Protein AF-A0A7Y5WXS1-F1 (afdb_monomer)

Mean predicted aligned error: 8.61 Å

Nearest PDB structures (foldseek):
  7koh-assembly1_A  TM=5.145E-01  e=2.124E+00  Escherichia coli O157:H7
  5uyt-assembly1_A  TM=2.020E-01  e=2.010E+00  Flavobacteriaceae bacterium 3519-10

Secondary structure (DSSP, 8-state):
-HHHHHHHHHHHHHHHH-------EEE-TT-EES-EEEESS-EEESSEE-S-EEEESS-EEE-TT-EEEEEEEESS-EEE-TT-EEEEEEEEE-S------HHHHHHHHHHHHHHHHHHHHHHHHHHHHHHHSGGGHHHHHHHHT-HHHHHHHHHHHHHHHHHHHHHHHTSTTHHHHHHHHHHHHHHHHHHHHHHHGGGS-TTHHHHHHHHHHHSHHHHHHHHHHHHHHHHHHHHHHHHHHHHHHHHHSS---

Sequence (253 aa):
MSRRLTIVLVGTAALVLAGPALANVHVPRGTTVNEIRVLGQDVRVDGRARGPVLIVGGNLTVGPTGQASDVTVIGGSIRTAPGGRLGGDVFQFGGEIPDLSGWRLAAAVGGAVIIRALLVWLLVAAARALAAARPLDGLSAAIASGPARALVTGALAALGGVALVALLALTVVGIPVALMLLGLLLVGVVLGLALALPALPHKTGRRTLLLWLAIPAIGDTLLALAAAVGVGGGLRALGTGRRSEARLSLPRI

pLDDT: mean 87.91, std 11.96, range [46.12, 98.38]

Structure (mmCIF, N/CA/C/O backbone):
data_AF-A0A7Y5WXS1-F1
#
_entry.id   AF-A0A7Y5WXS1-F1
#
loop_
_atom_site.group_PDB
_atom_site.id
_atom_site.type_symbol
_atom_site.label_atom_id
_atom_site.label_alt_id
_atom_site.label_comp_id
_atom_site.label_asym_id
_atom_site.label_entity_id
_atom_site.label_seq_id
_atom_site.pdbx_PDB_ins_code
_atom_site.Cartn_x
_atom_site.Cartn_y
_atom_site.Cartn_z
_atom_site.occupancy
_atom_site.B_iso_or_equiv
_atom_site.auth_seq_id
_atom_site.auth_comp_id
_atom_site.auth_asym_id
_atom_site.auth_atom_id
_atom_site.pdbx_PDB_model_num
ATOM 1 N N . MET A 1 1 ? 23.653 20.618 5.983 1.00 53.12 1 MET A N 1
ATOM 2 C CA . MET A 1 1 ? 22.619 19.641 5.553 1.00 53.12 1 MET A CA 1
ATOM 3 C C . MET A 1 1 ? 21.967 18.876 6.721 1.00 53.12 1 MET A C 1
ATOM 5 O O . MET A 1 1 ? 21.009 18.153 6.475 1.00 53.12 1 MET A O 1
ATOM 9 N N . SER A 1 2 ? 22.409 19.081 7.972 1.00 66.00 2 SER A N 1
ATOM 10 C CA . SER A 1 2 ? 21.959 18.355 9.173 1.00 66.00 2 SER A CA 1
ATOM 11 C C . SER A 1 2 ? 20.585 18.788 9.705 1.00 66.00 2 SER A C 1
ATOM 13 O O . SER A 1 2 ? 19.722 17.940 9.882 1.00 66.00 2 SER A O 1
ATOM 15 N N . ARG A 1 3 ? 20.317 20.095 9.853 1.00 58.03 3 ARG A N 1
ATOM 16 C CA . ARG A 1 3 ? 19.108 20.603 10.545 1.00 58.03 3 ARG A CA 1
ATOM 17 C C . ARG A 1 3 ? 17.763 20.088 10.017 1.00 58.03 3 ARG A C 1
ATOM 19 O O . ARG A 1 3 ? 16.880 19.790 10.807 1.00 58.03 3 ARG A O 1
ATOM 26 N N . ARG A 1 4 ? 17.581 19.967 8.697 1.00 50.34 4 ARG A N 1
ATOM 27 C CA . ARG A 1 4 ? 16.293 19.518 8.126 1.00 50.34 4 ARG A CA 1
ATOM 28 C C . ARG A 1 4 ? 16.076 18.009 8.251 1.00 50.34 4 ARG A C 1
ATOM 30 O O . ARG A 1 4 ? 14.935 17.579 8.336 1.00 50.34 4 ARG A O 1
ATOM 37 N N . LEU A 1 5 ? 17.157 17.226 8.284 1.00 57.91 5 LEU A N 1
ATOM 38 C CA . LEU A 1 5 ? 17.072 15.787 8.530 1.00 57.91 5 LEU A CA 1
ATOM 39 C C . LEU A 1 5 ? 16.753 15.531 10.004 1.00 57.91 5 LEU A C 1
ATOM 41 O O . LEU A 1 5 ? 15.911 14.696 10.294 1.00 57.91 5 LEU A O 1
ATOM 45 N N . THR A 1 6 ? 17.310 16.343 10.908 1.00 66.75 6 THR A N 1
ATOM 46 C CA . THR A 1 6 ? 16.922 16.354 12.321 1.00 66.75 6 THR A CA 1
ATOM 47 C C . THR A 1 6 ? 15.444 16.701 12.496 1.00 66.75 6 THR A C 1
ATOM 49 O O . THR A 1 6 ? 14.776 16.016 13.245 1.00 66.75 6 THR A O 1
ATOM 52 N N . ILE A 1 7 ? 14.893 17.682 11.769 1.00 66.50 7 ILE A N 1
ATOM 53 C CA . ILE A 1 7 ? 13.464 18.046 11.887 1.00 66.50 7 ILE A CA 1
ATOM 54 C C . ILE A 1 7 ? 12.537 16.925 11.406 1.00 66.50 7 ILE A C 1
ATOM 56 O O . ILE A 1 7 ? 11.544 16.652 12.066 1.00 66.50 7 ILE A O 1
ATOM 60 N N . VAL A 1 8 ? 12.852 16.253 10.292 1.00 65.50 8 VAL A N 1
ATOM 61 C CA . VAL A 1 8 ? 12.038 15.114 9.828 1.00 65.50 8 VAL A CA 1
ATOM 62 C C . VAL A 1 8 ? 12.148 13.955 10.812 1.00 65.50 8 VAL A C 1
ATOM 64 O O . VAL A 1 8 ? 11.134 13.405 11.203 1.00 65.50 8 VAL A O 1
ATOM 67 N N . LEU A 1 9 ? 13.354 13.630 11.276 1.00 65.75 9 LEU A N 1
ATOM 68 C CA . LEU A 1 9 ? 13.576 12.516 12.198 1.00 65.75 9 LEU A CA 1
ATOM 69 C C . LEU A 1 9 ? 12.958 12.787 13.580 1.00 65.75 9 LEU A C 1
ATOM 71 O O . LEU A 1 9 ? 12.365 11.888 14.162 1.00 65.75 9 LEU A O 1
ATOM 75 N N . VAL A 1 10 ? 13.005 14.035 14.057 1.00 66.25 10 VAL A N 1
ATOM 76 C CA . VAL A 1 10 ? 12.325 14.496 15.278 1.00 66.25 10 VAL A CA 1
ATOM 77 C C . VAL A 1 10 ? 10.812 14.554 15.082 1.00 66.25 10 VAL A C 1
ATOM 79 O O . VAL A 1 10 ? 10.092 14.199 16.000 1.00 66.25 10 VAL A O 1
ATOM 82 N N . GLY A 1 11 ? 10.310 14.935 13.905 1.00 62.22 11 GLY A N 1
ATOM 83 C CA . GLY A 1 11 ? 8.877 14.927 13.597 1.00 62.22 11 GLY A CA 1
ATOM 84 C C . GLY A 1 11 ? 8.301 13.512 13.553 1.00 62.22 11 GLY A C 1
ATOM 85 O O . GLY A 1 11 ? 7.267 13.250 14.161 1.00 62.22 11 GLY A O 1
ATOM 86 N N . THR A 1 12 ? 9.004 12.574 12.911 1.00 57.84 12 THR A N 1
ATOM 87 C CA . THR A 1 12 ? 8.624 11.156 12.897 1.00 57.84 12 THR A CA 1
ATOM 88 C C . THR A 1 12 ? 8.765 10.538 14.287 1.00 57.84 12 THR A C 1
ATOM 90 O O . THR A 1 12 ? 7.876 9.811 14.714 1.00 57.84 12 THR A O 1
ATOM 93 N N . ALA A 1 13 ? 9.826 10.866 15.034 1.00 56.69 13 ALA A N 1
ATOM 94 C CA . ALA A 1 13 ? 9.986 10.419 16.416 1.00 56.69 13 ALA A CA 1
ATOM 95 C C . ALA A 1 13 ? 8.908 11.005 17.340 1.00 56.69 13 ALA A C 1
ATOM 97 O O . ALA A 1 13 ? 8.391 10.283 18.175 1.00 56.69 13 ALA A O 1
ATOM 98 N N . ALA A 1 14 ? 8.5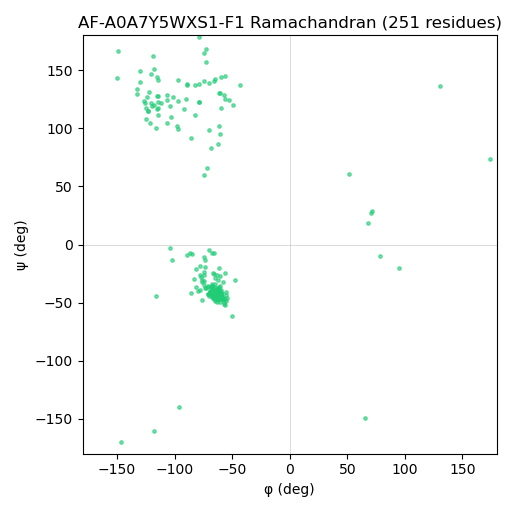13 12.268 17.171 1.00 52.75 14 ALA A N 1
ATOM 99 C CA . ALA A 1 14 ? 7.453 12.899 17.956 1.00 52.75 14 ALA A CA 1
ATOM 100 C C . ALA A 1 14 ? 6.076 12.283 17.668 1.00 52.75 14 ALA A C 1
ATOM 102 O O . ALA A 1 14 ? 5.292 12.111 18.595 1.00 52.75 14 ALA A O 1
ATOM 103 N N . LEU A 1 15 ? 5.801 11.883 16.420 1.00 52.38 15 LEU A N 1
ATOM 104 C CA . LEU A 1 15 ? 4.594 11.117 16.087 1.00 52.38 15 LEU A CA 1
ATOM 105 C C . LEU A 1 15 ? 4.608 9.703 16.685 1.00 52.38 15 LEU A C 1
ATOM 107 O O . LEU A 1 15 ? 3.558 9.193 17.054 1.00 52.38 15 LEU A O 1
ATOM 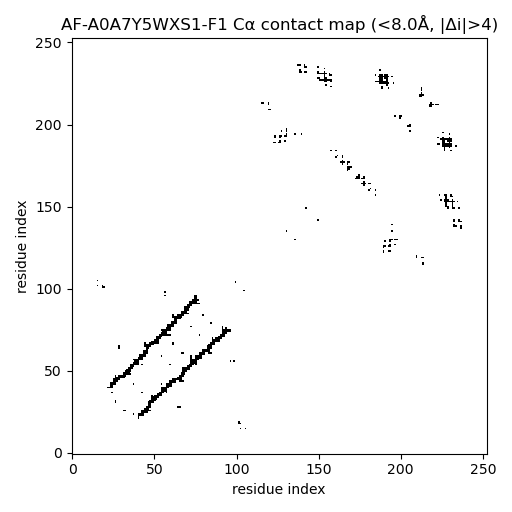111 N N . VAL A 1 16 ? 5.783 9.079 16.789 1.00 51.28 16 VAL A N 1
ATOM 112 C CA . VAL A 1 16 ? 5.956 7.758 17.419 1.00 51.28 16 VAL A CA 1
ATOM 113 C C . VAL A 1 16 ? 5.911 7.850 18.952 1.00 51.28 16 VAL A C 1
ATOM 115 O O . VAL A 1 16 ? 5.463 6.917 19.607 1.00 51.28 16 VAL A O 1
ATOM 118 N N . LEU A 1 17 ? 6.342 8.975 19.531 1.00 47.94 17 LEU A N 1
ATOM 119 C CA . LEU A 1 17 ? 6.397 9.221 20.977 1.00 47.94 17 LEU A CA 1
ATOM 120 C C . LEU A 1 17 ? 5.115 9.836 21.553 1.00 47.94 17 LEU A C 1
ATOM 122 O O . LEU A 1 17 ? 4.990 9.912 22.776 1.00 47.94 17 LEU A O 1
ATOM 126 N N . ALA A 1 18 ? 4.165 10.265 20.717 1.00 48.81 18 ALA A N 1
ATOM 127 C CA . ALA A 1 18 ? 2.826 10.634 21.160 1.00 48.81 18 ALA A CA 1
ATOM 128 C C . ALA A 1 18 ? 2.098 9.364 21.629 1.00 48.81 18 ALA A C 1
ATOM 130 O O . ALA A 1 18 ? 1.389 8.708 20.868 1.00 48.81 18 ALA A O 1
ATOM 131 N N . GLY A 1 19 ? 2.348 8.974 22.881 1.00 48.94 19 GLY A N 1
ATOM 132 C CA . GLY A 1 19 ? 1.712 7.818 23.497 1.00 48.94 19 GLY A CA 1
ATOM 133 C C . GLY A 1 19 ? 0.188 7.950 23.440 1.00 48.94 19 GLY A C 1
ATOM 134 O O . GLY A 1 19 ? -0.327 9.069 23.542 1.00 48.94 19 GLY A O 1
ATOM 135 N N . PRO A 1 20 ? -0.551 6.838 23.275 1.00 50.62 20 PRO A N 1
ATOM 136 C CA . PRO A 1 20 ? -1.998 6.883 23.383 1.00 50.62 20 PRO A CA 1
ATOM 137 C C . PRO A 1 20 ? -2.338 7.464 24.754 1.00 50.62 20 PRO A C 1
ATOM 139 O O . PRO A 1 20 ? -1.844 6.988 25.778 1.00 50.62 20 PRO A O 1
ATOM 142 N N . ALA A 1 21 ? -3.143 8.524 24.775 1.00 46.12 21 ALA A N 1
ATOM 143 C CA . ALA A 1 21 ? -3.730 8.996 26.013 1.00 46.12 21 ALA A CA 1
ATOM 144 C C . ALA A 1 21 ? -4.597 7.851 26.553 1.00 46.12 21 ALA A C 1
ATOM 146 O O . ALA A 1 21 ? -5.674 7.585 26.024 1.00 46.12 21 ALA A O 1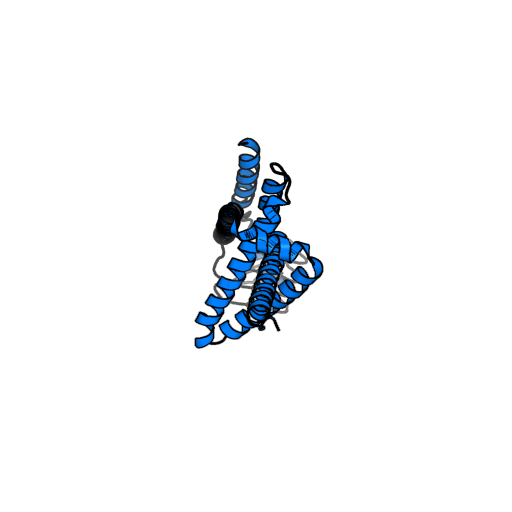
ATOM 147 N N . LEU A 1 22 ? -4.080 7.137 27.557 1.00 58.22 22 LEU A N 1
ATOM 148 C CA . LEU A 1 22 ? -4.764 6.065 28.280 1.00 58.22 22 LEU A CA 1
ATOM 149 C C . LEU A 1 22 ? -5.842 6.685 29.176 1.00 58.22 22 LEU A C 1
ATOM 151 O O . LEU A 1 22 ? -5.724 6.720 30.400 1.00 58.22 22 LEU A O 1
ATOM 155 N N . ALA A 1 23 ? -6.854 7.278 28.559 1.00 65.38 23 ALA A N 1
ATOM 156 C CA . ALA A 1 23 ? -8.012 7.791 29.256 1.00 65.38 23 ALA A CA 1
ATOM 157 C C . ALA A 1 23 ? -9.112 6.734 29.164 1.00 65.38 23 ALA A C 1
ATOM 159 O O . ALA A 1 23 ? -9.816 6.634 28.159 1.00 65.38 23 ALA A O 1
ATOM 160 N N . ASN A 1 24 ? -9.267 5.960 30.238 1.00 83.81 24 ASN A N 1
ATOM 161 C CA . ASN A 1 24 ? -10.441 5.113 30.406 1.00 83.81 24 ASN A CA 1
ATOM 162 C C . ASN A 1 24 ? -11.691 5.991 30.344 1.00 83.81 24 ASN A C 1
ATOM 164 O O . ASN A 1 24 ? -11.797 6.999 31.051 1.00 83.81 24 ASN A O 1
ATOM 168 N N . VAL A 1 25 ? -12.646 5.611 29.501 1.00 92.38 25 VAL A N 1
ATOM 169 C CA . VAL A 1 25 ? -13.879 6.379 29.341 1.00 92.38 25 VAL A CA 1
ATOM 170 C C . VAL A 1 25 ? -14.823 5.979 30.458 1.00 92.38 25 VAL A C 1
ATOM 172 O O . VAL A 1 25 ? -15.323 4.855 30.504 1.00 92.38 25 VAL A O 1
ATOM 175 N N . HIS A 1 26 ? -15.071 6.904 31.378 1.00 97.00 26 HIS A N 1
ATOM 176 C CA . HIS A 1 26 ? -15.982 6.685 32.488 1.00 97.00 26 HIS A CA 1
ATOM 177 C C . HIS A 1 26 ? -17.234 7.549 32.339 1.00 97.00 26 HIS A C 1
ATOM 179 O O . HIS A 1 26 ? -17.143 8.773 32.289 1.00 97.00 26 HIS A O 1
ATOM 185 N N . VAL A 1 27 ? -18.406 6.913 32.296 1.00 97.00 27 VAL A N 1
ATOM 186 C CA . VAL A 1 27 ? -19.703 7.595 32.387 1.00 97.00 27 VAL A CA 1
ATOM 187 C C . VAL A 1 27 ? -20.178 7.492 33.837 1.00 97.00 27 VAL A C 1
ATOM 189 O O . VAL A 1 27 ? -20.639 6.414 34.234 1.00 97.00 27 VAL A O 1
ATOM 192 N N . PRO A 1 28 ? -20.052 8.560 34.643 1.00 97.56 28 PRO A N 1
ATOM 193 C CA . PRO A 1 28 ? -20.360 8.503 36.063 1.00 97.56 28 PRO A CA 1
ATOM 194 C C . PRO A 1 28 ? -21.869 8.435 36.323 1.00 97.56 28 PRO A C 1
ATOM 196 O O . PRO A 1 28 ? -22.708 8.640 35.440 1.00 97.56 28 PRO A O 1
ATOM 199 N N . ARG A 1 29 ? -22.224 8.132 37.574 1.00 97.69 29 ARG A N 1
ATOM 200 C CA . ARG A 1 29 ? -23.621 8.071 38.025 1.00 97.69 29 ARG A CA 1
ATOM 201 C C . ARG A 1 29 ? -24.320 9.414 37.833 1.00 97.69 29 ARG A C 1
ATOM 203 O O . ARG A 1 29 ? -23.723 10.465 38.029 1.00 97.69 29 ARG A O 1
ATOM 210 N N . GLY A 1 30 ? -25.602 9.370 37.476 1.00 97.19 30 GLY A N 1
ATOM 211 C CA . GLY A 1 30 ? -26.404 10.570 37.215 1.00 97.19 30 GLY A CA 1
ATOM 212 C C . GLY A 1 30 ? -26.151 11.213 35.847 1.00 97.19 30 GLY A C 1
ATOM 213 O O . GLY A 1 30 ? -26.937 12.056 35.423 1.00 97.19 30 GLY A O 1
ATOM 214 N N . THR A 1 31 ? -25.119 10.788 35.113 1.00 98.06 31 THR A N 1
ATOM 215 C CA . THR A 1 31 ? -24.851 11.270 33.755 1.00 98.06 31 THR A CA 1
ATOM 216 C C . THR A 1 31 ? -25.581 10.419 32.725 1.00 98.06 31 THR A C 1
ATOM 218 O O . THR A 1 31 ? -25.611 9.191 32.813 1.00 98.06 31 THR A O 1
ATOM 221 N N . THR A 1 32 ? -26.166 11.084 31.729 1.00 98.00 32 THR A N 1
ATOM 222 C CA . THR A 1 32 ? -26.738 10.434 30.549 1.00 98.00 32 THR A CA 1
ATOM 223 C C . THR A 1 32 ? -25.946 10.845 29.315 1.00 98.00 32 THR A C 1
ATOM 225 O O . THR A 1 32 ? -25.776 12.035 29.070 1.00 98.00 32 THR A O 1
ATOM 228 N N . VAL A 1 33 ? -25.486 9.867 28.541 1.00 97.81 33 VAL A N 1
ATOM 229 C CA . VAL A 1 33 ? -24.832 10.064 27.244 1.00 97.81 33 VAL A CA 1
ATOM 230 C C . VAL A 1 33 ? -25.693 9.459 26.141 1.00 97.81 33 VAL A C 1
ATOM 232 O O . VAL A 1 33 ? -26.362 8.442 26.342 1.00 97.81 33 VAL A O 1
ATOM 235 N N . ASN A 1 34 ? -25.710 10.102 24.977 1.00 97.62 34 ASN A N 1
ATOM 236 C CA . ASN A 1 34 ? -26.507 9.624 23.848 1.00 97.62 34 ASN A CA 1
ATOM 237 C C . ASN A 1 34 ? -25.799 8.508 23.088 1.00 97.62 34 ASN A C 1
ATOM 239 O O . ASN A 1 34 ? -26.451 7.576 22.651 1.00 97.62 34 ASN A O 1
ATOM 243 N N . GLU A 1 35 ? -24.483 8.579 22.951 1.00 97.12 35 GLU A N 1
ATOM 244 C CA . GLU A 1 35 ? -23.712 7.637 22.153 1.00 97.12 35 GLU A CA 1
ATOM 245 C C . GLU A 1 35 ? -22.314 7.507 22.752 1.00 97.12 35 GLU A C 1
ATOM 247 O O . GLU A 1 35 ? -21.753 8.485 23.255 1.00 97.12 35 GLU A O 1
ATOM 252 N N . ILE A 1 36 ? -21.761 6.296 22.713 1.00 97.06 36 ILE A N 1
ATOM 253 C CA . ILE A 1 36 ? -20.394 6.017 23.148 1.00 97.06 36 ILE A CA 1
ATOM 254 C C . ILE A 1 36 ? -19.674 5.336 21.990 1.00 97.06 36 ILE A C 1
ATOM 256 O O . ILE A 1 36 ? -20.045 4.239 21.585 1.00 97.06 36 ILE A O 1
ATOM 260 N N . ARG A 1 37 ? -18.619 5.971 21.474 1.00 96.25 37 ARG A N 1
ATOM 261 C CA . ARG A 1 37 ? -17.703 5.368 20.498 1.00 96.25 37 ARG A CA 1
ATOM 262 C C . ARG A 1 37 ? -16.293 5.427 21.046 1.00 96.25 37 ARG A C 1
ATOM 264 O O . ARG A 1 37 ? -15.761 6.516 21.245 1.00 96.25 37 ARG A O 1
ATOM 271 N N . VAL A 1 38 ? -15.707 4.265 21.305 1.00 92.50 38 VAL A N 1
ATOM 272 C CA . VAL A 1 38 ? -14.390 4.158 21.935 1.00 92.50 38 VAL A CA 1
ATOM 273 C C . VAL A 1 38 ? -13.524 3.166 21.171 1.00 92.50 38 VAL A C 1
ATOM 275 O O . VAL A 1 38 ? -13.964 2.073 20.818 1.00 92.50 38 VAL A O 1
ATOM 278 N N . LEU A 1 39 ? -12.279 3.566 20.909 1.00 89.31 39 LEU A N 1
ATOM 279 C CA . LEU A 1 39 ? -11.289 2.768 20.196 1.00 89.31 39 LEU A CA 1
ATOM 280 C C . LEU A 1 39 ? -10.084 2.519 21.112 1.00 89.31 39 LEU A C 1
ATOM 282 O O . LEU A 1 39 ? -9.433 3.466 21.548 1.00 89.31 39 LEU A O 1
ATOM 286 N N . GLY A 1 40 ? -9.799 1.252 21.398 1.00 85.50 40 GLY A N 1
ATOM 287 C CA . GLY A 1 40 ? -8.627 0.792 22.141 1.00 85.50 40 GLY A CA 1
ATOM 288 C C . GLY A 1 40 ? -8.604 1.169 23.622 1.00 85.50 40 GLY A C 1
ATOM 289 O O . GLY A 1 40 ? -7.522 1.203 24.198 1.00 85.50 40 GLY A O 1
ATOM 290 N N . GLN A 1 41 ? -9.742 1.531 24.223 1.00 88.88 41 GLN A N 1
ATOM 291 C CA . GLN A 1 41 ? -9.834 1.892 25.643 1.00 88.88 41 GLN A CA 1
ATOM 292 C C . GLN A 1 41 ? -10.969 1.135 26.322 1.00 88.88 41 GLN A C 1
ATOM 294 O O . GLN A 1 41 ? -12.002 0.851 25.708 1.00 88.88 41 GLN A O 1
ATOM 299 N N . ASP A 1 42 ? -10.789 0.869 27.613 1.00 92.50 42 ASP A N 1
ATOM 300 C CA . ASP A 1 42 ? -11.840 0.313 28.447 1.00 92.50 42 ASP A CA 1
ATOM 301 C C . ASP A 1 42 ? -12.882 1.390 28.774 1.00 92.50 42 ASP A C 1
ATOM 303 O O . ASP A 1 42 ? -12.575 2.560 29.033 1.00 92.50 42 ASP A O 1
ATOM 307 N N . VAL A 1 43 ? -14.144 0.975 28.773 1.00 96.19 43 VAL A N 1
ATOM 308 C CA . VAL A 1 43 ? -15.290 1.828 29.062 1.00 96.19 43 VAL A CA 1
ATOM 309 C C . VAL A 1 43 ? -15.966 1.341 30.327 1.00 96.19 43 VAL A C 1
ATOM 311 O O . VAL A 1 43 ? -16.358 0.180 30.431 1.00 96.19 43 VAL A O 1
ATOM 314 N N . ARG A 1 44 ? -16.174 2.247 31.283 1.00 97.62 44 ARG A N 1
ATOM 315 C CA . ARG A 1 44 ? -16.962 1.982 32.484 1.00 97.62 44 ARG A CA 1
ATOM 316 C C . ARG A 1 44 ? -18.215 2.848 32.516 1.00 97.62 44 ARG A C 1
ATOM 318 O O . ARG A 1 44 ? -18.117 4.065 32.664 1.00 97.62 44 ARG A O 1
ATOM 325 N N . VAL A 1 45 ? -19.387 2.221 32.468 1.00 98.06 45 VAL A N 1
ATOM 326 C CA . VAL A 1 45 ? -20.687 2.905 32.500 1.00 98.06 45 VAL A CA 1
ATOM 327 C C . VAL A 1 45 ? -21.352 2.693 33.858 1.00 98.06 45 VAL A C 1
ATOM 329 O O . VAL A 1 45 ? -21.888 1.624 34.125 1.00 98.06 45 VAL A O 1
ATOM 332 N N . ASP A 1 46 ? -21.338 3.713 34.716 1.00 98.38 46 ASP A N 1
ATOM 333 C CA . ASP A 1 46 ? -22.120 3.765 35.962 1.00 98.38 46 ASP A CA 1
ATOM 334 C C . ASP A 1 46 ? -23.382 4.657 35.824 1.00 98.38 46 ASP A C 1
ATOM 336 O O . ASP A 1 46 ? -24.270 4.602 36.678 1.00 98.38 46 ASP A O 1
ATOM 340 N N . GLY A 1 47 ? -23.471 5.467 34.759 1.00 97.88 47 GLY A N 1
ATOM 341 C CA . GLY A 1 47 ? -24.630 6.289 34.373 1.00 97.88 47 GLY A CA 1
ATOM 342 C C . GLY A 1 47 ? -25.547 5.634 33.328 1.00 97.88 47 GLY A C 1
ATOM 343 O O . GLY A 1 47 ? -25.818 4.439 33.389 1.00 97.88 47 GLY A O 1
ATOM 344 N N . ARG A 1 48 ? -26.051 6.404 32.355 1.00 98.25 48 ARG A N 1
ATOM 345 C CA . ARG A 1 48 ? -26.988 5.915 31.324 1.00 98.25 48 ARG A CA 1
ATOM 346 C C . ARG A 1 48 ? -26.487 6.216 29.906 1.00 98.25 48 ARG A C 1
ATOM 348 O O . ARG A 1 48 ? -26.315 7.379 29.568 1.00 98.25 48 ARG A O 1
ATOM 355 N N . ALA A 1 49 ? -26.313 5.203 29.064 1.00 97.81 49 ALA A N 1
ATOM 356 C CA . ALA A 1 49 ? -26.077 5.340 27.627 1.00 97.81 49 ALA A CA 1
ATOM 357 C C . ALA A 1 49 ? -27.372 5.005 26.869 1.00 97.81 49 ALA A C 1
ATOM 359 O O . ALA A 1 49 ? -27.848 3.868 26.917 1.00 97.81 49 ALA A O 1
ATOM 360 N N . ARG A 1 50 ? -27.999 6.024 26.267 1.00 97.19 50 ARG A N 1
ATOM 361 C CA . ARG A 1 50 ? -29.331 5.902 25.641 1.00 97.19 50 ARG A CA 1
ATOM 362 C C . ARG A 1 50 ? -29.305 5.348 24.221 1.00 97.19 50 ARG A C 1
ATOM 364 O O . ARG A 1 50 ? -30.295 4.754 23.822 1.00 97.19 50 ARG A O 1
ATOM 371 N N . GLY A 1 51 ? -28.235 5.587 23.480 1.00 96.38 51 GLY A N 1
ATOM 372 C CA . GLY A 1 51 ? -28.042 5.089 22.124 1.00 96.38 51 GLY A CA 1
ATOM 373 C C . GLY A 1 51 ? -26.828 4.166 22.040 1.00 96.38 51 GLY A C 1
ATOM 374 O O . GLY A 1 51 ? -26.385 3.660 23.076 1.00 96.38 51 GLY A O 1
ATOM 375 N N . PRO A 1 52 ? -26.288 3.958 20.828 1.00 97.62 52 PRO A N 1
ATOM 376 C CA . PRO A 1 52 ? -25.361 2.872 20.562 1.00 97.62 52 PRO A CA 1
ATOM 377 C C . PRO A 1 52 ? -24.039 3.031 21.312 1.00 97.62 52 PRO A C 1
ATOM 379 O O . PRO A 1 52 ? -23.475 4.127 21.430 1.00 97.62 52 PRO A O 1
ATOM 382 N N . VAL A 1 53 ? -23.534 1.900 21.799 1.00 97.81 53 VAL A N 1
ATOM 383 C CA . VAL A 1 53 ? -22.242 1.796 22.480 1.00 97.81 53 VAL A CA 1
ATOM 384 C C . VAL A 1 53 ? -21.331 0.913 21.641 1.00 97.81 53 VAL A C 1
ATOM 386 O O . VAL A 1 53 ? -21.434 -0.309 21.686 1.00 97.81 53 VAL A O 1
ATOM 389 N N . LEU A 1 54 ? -20.431 1.529 20.877 1.00 97.00 54 LEU A N 1
ATOM 390 C CA . LEU A 1 54 ? -19.439 0.838 20.057 1.00 97.00 54 LEU A CA 1
ATOM 391 C C . LEU A 1 54 ? -18.061 0.912 20.714 1.00 97.00 54 LEU A C 1
ATOM 393 O O . LEU A 1 54 ? -17.497 1.997 20.881 1.00 97.00 54 LEU A O 1
ATOM 397 N N . ILE A 1 55 ? -17.503 -0.250 21.041 1.00 94.75 55 ILE A N 1
ATOM 398 C CA . ILE A 1 55 ? -16.178 -0.385 21.648 1.00 94.75 55 ILE A CA 1
ATOM 399 C C . ILE A 1 55 ? -15.360 -1.349 20.800 1.00 94.75 55 ILE A C 1
ATOM 401 O O . ILE A 1 55 ? -15.761 -2.488 20.578 1.00 94.75 55 ILE A O 1
ATOM 405 N N . VAL A 1 56 ? -14.202 -0.903 20.324 1.00 91.88 56 VAL A N 1
ATOM 406 C CA . VAL A 1 56 ? -13.300 -1.727 19.508 1.00 91.88 56 VAL A CA 1
ATOM 407 C C . VAL A 1 56 ? -11.957 -1.830 20.213 1.00 91.88 56 VAL A C 1
ATOM 409 O O . VAL A 1 56 ? -11.332 -0.806 20.459 1.00 91.88 56 VAL A O 1
ATOM 412 N N . GLY A 1 57 ? -11.504 -3.042 20.529 1.00 88.19 57 GLY A N 1
ATOM 413 C CA . GLY A 1 57 ? -10.225 -3.303 21.196 1.00 88.19 57 GLY A CA 1
ATOM 414 C C . GLY A 1 57 ? -10.181 -2.878 22.667 1.00 88.19 57 GLY A C 1
ATOM 415 O O . GLY A 1 57 ? -9.115 -2.532 23.161 1.00 88.19 57 GLY A O 1
ATOM 416 N N . GLY A 1 58 ? -11.327 -2.844 23.352 1.00 90.00 58 GLY A N 1
ATOM 417 C CA . GLY A 1 58 ? -11.435 -2.488 24.768 1.00 90.00 58 GLY A CA 1
ATOM 418 C C . GLY A 1 58 ? -12.588 -3.219 25.451 1.00 90.00 58 GLY A C 1
ATOM 419 O O . GLY A 1 58 ? -13.440 -3.816 24.791 1.00 90.00 58 GLY A O 1
ATOM 420 N N . ASN A 1 59 ? -12.617 -3.195 26.778 1.00 93.75 59 ASN A N 1
ATOM 421 C CA . ASN A 1 59 ? -13.628 -3.874 27.581 1.00 93.75 59 ASN A CA 1
ATOM 422 C C . ASN A 1 59 ? -14.748 -2.919 27.994 1.00 93.75 59 ASN A C 1
ATOM 424 O O . ASN A 1 59 ? -14.500 -1.780 28.382 1.00 93.75 59 ASN A O 1
ATOM 428 N N . LEU A 1 60 ? -15.987 -3.406 27.995 1.00 96.69 60 LEU A N 1
ATOM 429 C CA . LEU A 1 60 ? -17.118 -2.704 28.591 1.00 96.69 60 LEU A CA 1
ATOM 430 C C . LEU A 1 60 ? -17.365 -3.230 30.001 1.00 96.69 60 LEU A C 1
ATOM 432 O O . LEU A 1 60 ? -17.637 -4.412 30.180 1.00 96.69 60 LEU A O 1
ATOM 436 N N . THR A 1 61 ? -17.358 -2.348 30.995 1.00 97.94 61 THR A N 1
ATOM 437 C CA . THR A 1 61 ? -17.841 -2.643 32.346 1.00 97.94 61 THR A CA 1
ATOM 438 C C . THR A 1 61 ? -19.074 -1.802 32.659 1.00 97.94 61 THR A C 1
ATOM 440 O O . THR A 1 61 ? -18.975 -0.589 32.837 1.00 97.94 61 THR A O 1
ATOM 443 N N . VAL A 1 62 ? -20.241 -2.430 32.775 1.00 98.19 62 VAL A N 1
ATOM 444 C CA . VAL A 1 62 ? -21.468 -1.767 33.238 1.00 98.19 62 VAL A CA 1
ATOM 445 C C . VAL A 1 62 ? -21.571 -1.934 34.749 1.00 98.19 62 VAL A C 1
ATOM 447 O O . VAL A 1 62 ? -21.631 -3.050 35.262 1.00 98.19 62 VAL A O 1
ATOM 450 N N . GLY A 1 63 ? -21.533 -0.825 35.481 1.00 98.06 63 GLY A N 1
ATOM 451 C CA . GLY A 1 63 ? -21.601 -0.822 36.938 1.00 98.06 63 GLY A CA 1
ATOM 452 C C . GLY A 1 63 ? -23.021 -1.003 37.494 1.00 98.06 63 GLY A C 1
ATOM 453 O O . GLY A 1 63 ? -23.978 -1.082 36.726 1.00 98.06 63 GLY A O 1
ATOM 454 N N . PRO A 1 64 ? -23.194 -1.043 38.830 1.00 98.00 64 PRO A N 1
ATOM 455 C CA . PRO A 1 64 ? -24.462 -1.421 39.473 1.00 98.00 64 PRO A CA 1
ATOM 456 C C . PRO A 1 64 ? -25.668 -0.530 39.149 1.00 98.00 64 PRO A C 1
ATOM 458 O O . PRO A 1 64 ? -26.808 -0.969 39.219 1.00 98.00 64 PRO A O 1
ATOM 461 N N . THR A 1 65 ? -25.424 0.739 38.822 1.00 97.81 65 THR A N 1
ATOM 462 C CA . THR A 1 65 ? -26.448 1.715 38.408 1.00 97.81 65 THR A CA 1
ATOM 463 C C . THR A 1 65 ? -26.428 1.977 36.903 1.00 97.81 65 THR A C 1
ATOM 465 O O . THR A 1 65 ? -27.251 2.742 36.399 1.00 97.81 65 THR A O 1
ATOM 468 N N . GLY A 1 66 ? -25.473 1.361 36.203 1.00 98.06 66 GLY A N 1
ATOM 469 C CA . GLY A 1 66 ? -25.194 1.569 34.797 1.00 98.06 66 GLY A CA 1
ATOM 470 C C . GLY A 1 66 ? -26.287 0.995 33.909 1.00 98.06 66 GLY A C 1
ATOM 471 O O . GLY A 1 66 ? -26.777 -0.109 34.152 1.00 98.06 66 GLY A O 1
ATOM 472 N N . GLN A 1 67 ? -26.653 1.722 32.858 1.00 98.31 67 GLN A N 1
ATOM 473 C CA . GLN A 1 67 ? -27.497 1.187 31.793 1.00 98.31 67 GLN A CA 1
ATOM 474 C C . GLN A 1 67 ? -26.895 1.532 30.437 1.00 98.31 67 GLN A C 1
ATOM 476 O O . GLN A 1 67 ? -26.594 2.699 30.196 1.00 98.31 67 GLN A O 1
ATOM 481 N N . ALA A 1 68 ? -26.736 0.544 29.562 1.00 98.19 68 ALA A N 1
ATOM 482 C CA . ALA A 1 68 ? -26.264 0.738 28.194 1.00 98.19 68 ALA A CA 1
ATOM 483 C C . ALA A 1 68 ? -27.196 0.033 27.210 1.00 98.19 68 ALA A C 1
ATOM 485 O O . ALA A 1 68 ? -27.670 -1.059 27.512 1.00 98.19 68 ALA A O 1
ATOM 486 N N . SER A 1 69 ? -27.471 0.667 26.070 1.00 97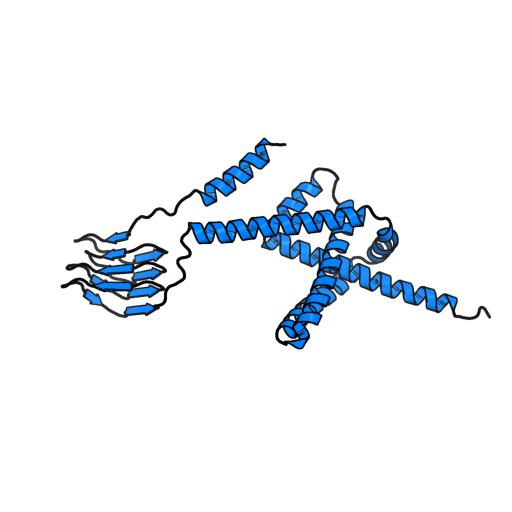.75 69 SER A N 1
ATOM 487 C CA . SER A 1 69 ? -28.338 0.113 25.023 1.00 97.75 69 SER A CA 1
ATOM 488 C C . SER A 1 69 ? -27.552 -0.076 23.726 1.00 97.75 69 SER A C 1
ATOM 490 O O . SER A 1 69 ? -26.593 0.661 23.504 1.00 97.75 69 SER A O 1
ATOM 492 N N . ASP A 1 70 ? -27.939 -1.050 22.902 1.00 98.00 70 ASP A N 1
ATOM 493 C CA . ASP A 1 70 ? -27.372 -1.291 21.565 1.00 98.00 70 ASP A CA 1
ATOM 494 C C . ASP A 1 70 ? -25.834 -1.380 21.588 1.00 98.00 70 ASP A C 1
ATOM 496 O O . ASP A 1 70 ? -25.097 -0.560 21.028 1.00 98.00 70 ASP A O 1
ATOM 500 N N . VAL A 1 71 ? -25.340 -2.365 22.338 1.00 97.94 71 VAL A N 1
ATOM 501 C CA . VAL A 1 71 ? -23.923 -2.535 22.659 1.00 97.94 71 VAL A CA 1
ATOM 502 C C . VAL A 1 71 ? -23.242 -3.411 21.618 1.00 97.94 71 VAL A C 1
ATOM 504 O O . VAL A 1 71 ? -23.616 -4.558 21.414 1.00 97.94 71 VAL A O 1
ATOM 507 N N . THR A 1 72 ? -22.170 -2.908 21.015 1.00 97.69 72 THR A N 1
ATOM 508 C CA . THR A 1 72 ? -21.277 -3.669 20.139 1.00 97.69 72 THR A CA 1
ATOM 509 C C . THR A 1 72 ? -19.849 -3.592 20.667 1.00 97.69 72 THR A C 1
ATOM 511 O O . THR A 1 72 ? -19.240 -2.523 20.678 1.00 97.69 72 THR A O 1
ATOM 514 N N . VAL A 1 73 ? -19.297 -4.732 21.084 1.00 96.06 73 VAL A N 1
ATOM 515 C CA . VAL A 1 73 ? -17.899 -4.866 21.514 1.00 96.06 73 VAL A CA 1
ATOM 516 C C . VAL A 1 73 ? -17.144 -5.762 20.538 1.00 96.06 73 VAL A C 1
ATOM 518 O O . VAL A 1 73 ? -17.527 -6.909 20.318 1.00 96.06 73 VAL A O 1
ATOM 521 N N . ILE A 1 74 ? -16.062 -5.247 19.957 1.00 93.69 74 ILE A N 1
ATOM 522 C CA . ILE A 1 74 ? -15.210 -5.952 18.992 1.00 93.69 74 ILE A CA 1
ATOM 523 C C . ILE A 1 74 ? -13.830 -6.152 19.615 1.00 93.69 74 ILE A C 1
ATOM 525 O O . ILE A 1 74 ? -13.147 -5.175 19.902 1.00 93.69 74 ILE A O 1
ATOM 529 N N . GLY A 1 75 ? -13.407 -7.401 19.821 1.00 90.06 75 GLY A N 1
ATOM 530 C CA . GLY A 1 75 ? -12.085 -7.726 20.372 1.00 90.06 75 GLY A CA 1
ATOM 531 C C . GLY A 1 75 ? -11.891 -7.406 21.847 1.00 90.06 75 GLY A C 1
ATOM 532 O O . GLY A 1 75 ? -10.779 -7.098 22.263 1.00 90.06 75 GLY A O 1
ATOM 533 N N . GLY A 1 76 ? -12.970 -7.433 22.622 1.00 91.19 76 GLY A N 1
ATOM 534 C CA . GLY A 1 76 ? -12.946 -7.191 24.059 1.00 91.19 76 GLY A CA 1
ATOM 535 C C . GLY A 1 76 ? -13.999 -8.013 24.791 1.00 91.19 76 GLY A C 1
ATOM 536 O O . GLY A 1 76 ? -14.627 -8.914 24.224 1.00 91.19 76 GLY A O 1
ATOM 537 N N . SER A 1 77 ? -14.197 -7.701 26.070 1.00 94.00 77 SER A N 1
ATOM 538 C CA . SER A 1 77 ? -15.189 -8.368 26.917 1.00 94.00 77 SER A CA 1
ATOM 539 C C . SER A 1 77 ? -16.229 -7.403 27.477 1.00 94.00 77 SER A C 1
ATOM 541 O O . SER A 1 77 ? -15.930 -6.243 27.760 1.00 94.00 77 SER A O 1
ATOM 543 N N . ILE A 1 78 ? -17.459 -7.894 27.646 1.00 96.50 78 ILE A N 1
ATOM 544 C CA . ILE A 1 78 ? -18.527 -7.190 28.359 1.00 96.50 78 ILE A CA 1
ATOM 545 C C . ILE A 1 78 ? -18.633 -7.790 29.762 1.00 96.50 78 ILE A C 1
ATOM 547 O O . ILE A 1 78 ? -18.772 -9.002 29.921 1.00 96.50 78 ILE A O 1
ATOM 551 N N . ARG A 1 79 ? -18.573 -6.946 30.792 1.00 97.12 79 ARG A N 1
ATOM 552 C CA . ARG A 1 79 ? -18.775 -7.309 32.198 1.00 97.12 79 ARG A CA 1
ATOM 553 C C . ARG A 1 79 ? -19.887 -6.450 32.781 1.00 97.12 79 ARG A C 1
ATOM 555 O O . ARG A 1 79 ? -19.811 -5.225 32.739 1.00 97.12 79 ARG A O 1
ATOM 562 N N . THR A 1 80 ? -20.884 -7.081 33.385 1.00 98.06 80 THR A N 1
ATOM 563 C CA . THR A 1 80 ? -22.007 -6.374 34.011 1.00 98.06 80 THR A CA 1
ATOM 564 C C . THR A 1 80 ? -22.027 -6.687 35.500 1.00 98.06 80 THR A C 1
ATOM 566 O O . THR A 1 80 ? -22.117 -7.846 35.899 1.00 98.06 80 THR A O 1
ATOM 569 N N . ALA A 1 81 ? -21.899 -5.654 36.330 1.00 98.06 81 ALA A N 1
ATOM 570 C CA . ALA A 1 81 ? -22.002 -5.768 37.779 1.00 98.06 81 ALA A CA 1
ATOM 571 C C . ALA A 1 81 ? -23.465 -6.003 38.208 1.00 98.06 81 ALA A C 1
ATOM 573 O O . ALA A 1 81 ? -24.380 -5.605 37.482 1.00 98.06 81 ALA A O 1
ATOM 574 N N . PRO A 1 82 ? -23.718 -6.579 39.399 1.00 97.81 82 PRO A N 1
ATOM 575 C CA . PRO A 1 82 ? -25.075 -6.745 39.917 1.00 97.81 82 PRO A CA 1
ATOM 576 C C . PRO A 1 82 ? -25.854 -5.420 39.914 1.00 97.81 82 PRO A C 1
ATOM 578 O O . PRO A 1 82 ? -25.390 -4.429 40.474 1.00 97.81 82 PRO A O 1
ATOM 581 N N . GLY A 1 83 ? -27.022 -5.404 39.266 1.00 97.12 83 GLY A N 1
ATOM 582 C CA . GLY A 1 83 ? -27.866 -4.213 39.088 1.00 97.12 83 GLY A CA 1
ATOM 583 C C . GLY A 1 83 ? -27.659 -3.455 37.769 1.00 97.12 83 GLY A C 1
ATOM 584 O O . GLY A 1 83 ? -28.573 -2.749 37.334 1.00 97.12 83 GLY A O 1
ATOM 585 N N . GLY A 1 84 ? -26.518 -3.650 37.099 1.00 97.69 84 GLY A N 1
ATOM 586 C CA . GLY A 1 84 ? -26.254 -3.094 35.774 1.00 97.69 84 GLY A CA 1
ATOM 587 C C . GLY A 1 84 ? -27.196 -3.679 34.721 1.00 97.69 84 GLY A C 1
ATOM 588 O O . GLY A 1 84 ? -27.541 -4.860 34.771 1.00 97.69 84 GLY A O 1
ATOM 589 N N . ARG A 1 85 ? -27.641 -2.851 33.770 1.00 97.94 85 ARG A N 1
ATOM 590 C CA . ARG A 1 85 ? -28.612 -3.253 32.740 1.00 97.94 85 ARG A CA 1
ATOM 591 C C . ARG A 1 85 ? -28.046 -3.050 31.340 1.00 97.94 85 ARG A C 1
ATOM 593 O O . ARG A 1 85 ? -27.549 -1.975 31.016 1.00 97.94 85 ARG A O 1
ATOM 600 N N . LEU A 1 86 ? -28.169 -4.074 30.508 1.00 97.81 86 LEU A N 1
ATOM 601 C CA . LEU A 1 86 ? -27.944 -3.997 29.068 1.00 97.81 86 LEU A CA 1
ATOM 602 C C . LEU A 1 86 ? -29.316 -4.056 28.390 1.00 97.81 86 LEU A C 1
ATOM 604 O O . LEU A 1 86 ? -30.127 -4.912 28.742 1.00 97.81 86 LEU A O 1
ATOM 608 N N . GLY A 1 87 ? -29.603 -3.116 27.497 1.00 96.50 87 GLY A N 1
ATOM 609 C CA . GLY A 1 87 ? -30.844 -3.053 26.726 1.00 96.50 87 GLY A CA 1
ATOM 610 C C . GLY A 1 87 ? -30.581 -3.141 25.225 1.00 96.50 87 GLY A C 1
ATOM 611 O O . GLY A 1 87 ? -29.465 -2.891 24.776 1.00 96.50 87 GLY A O 1
ATOM 612 N N . GLY A 1 88 ? -31.615 -3.466 24.452 1.00 97.12 88 GLY A N 1
ATOM 613 C CA . GLY A 1 88 ? -31.499 -3.580 22.996 1.00 97.12 88 GLY A CA 1
ATOM 614 C C . GLY A 1 88 ? -30.587 -4.727 22.562 1.00 97.12 88 GLY A C 1
ATOM 615 O O . GLY A 1 88 ? -30.495 -5.748 23.252 1.00 97.12 88 GLY A O 1
ATOM 616 N N . ASP A 1 89 ? -29.923 -4.545 21.424 1.00 97.69 89 ASP A N 1
ATOM 617 C CA . ASP A 1 89 ? -29.056 -5.571 20.845 1.00 97.69 89 ASP A CA 1
ATOM 618 C C . ASP A 1 89 ? -27.669 -5.563 21.501 1.00 97.69 89 ASP A C 1
ATOM 620 O O . ASP A 1 89 ? -27.073 -4.511 21.739 1.00 97.69 89 ASP A O 1
ATOM 624 N N . VAL A 1 90 ? -27.129 -6.748 21.794 1.00 97.56 90 VAL A N 1
ATOM 625 C CA . VAL A 1 90 ? -25.792 -6.900 22.382 1.00 97.56 90 VAL A CA 1
ATOM 626 C C . VAL A 1 90 ? -24.959 -7.827 21.508 1.00 97.56 90 VAL A C 1
ATOM 628 O O . VAL A 1 90 ? -25.157 -9.041 21.498 1.00 97.56 90 VAL A O 1
ATOM 631 N N . PHE A 1 91 ? -23.992 -7.252 20.798 1.00 97.31 91 PHE A N 1
ATOM 632 C CA . PHE A 1 91 ? -23.029 -7.973 19.978 1.00 97.31 91 PHE A CA 1
ATOM 633 C C . PHE A 1 91 ? -21.660 -7.978 20.652 1.00 97.31 91 PHE A C 1
ATOM 635 O O . PHE A 1 91 ? -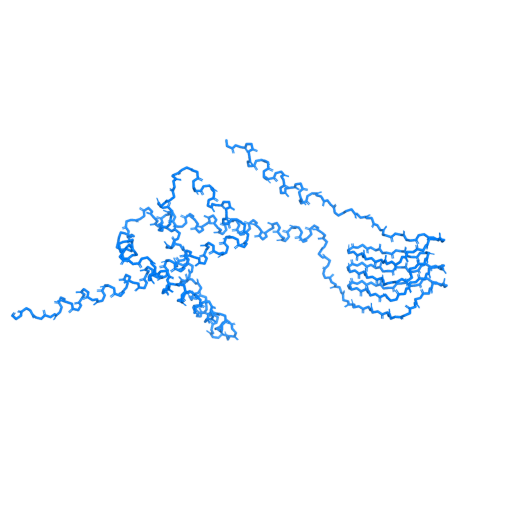21.083 -6.929 20.940 1.00 97.31 91 PHE A O 1
ATOM 642 N N . GLN A 1 92 ? -21.108 -9.171 20.862 1.00 95.81 92 GLN A N 1
ATOM 643 C CA . GLN A 1 92 ? -19.729 -9.346 21.300 1.00 95.81 92 GLN A CA 1
ATOM 644 C C . GLN A 1 92 ? -18.983 -10.191 20.269 1.00 95.81 92 GLN A C 1
ATOM 646 O O . GLN A 1 92 ? -19.137 -11.410 20.210 1.00 95.81 92 GLN A O 1
ATOM 651 N N . PHE A 1 93 ? -18.145 -9.540 19.470 1.00 93.25 93 PHE A N 1
ATOM 652 C CA . PHE A 1 93 ? -17.220 -10.218 18.573 1.00 93.25 93 PHE A CA 1
ATOM 653 C C . PHE A 1 93 ? -15.952 -10.543 19.360 1.00 93.25 93 PHE A C 1
ATOM 655 O O . PHE A 1 93 ? -15.059 -9.708 19.513 1.00 93.25 93 PHE A O 1
ATOM 662 N N . GLY A 1 94 ? -15.943 -11.743 19.942 1.00 81.62 94 GLY A N 1
ATOM 663 C CA . GLY A 1 94 ? -14.831 -12.269 20.726 1.00 81.62 94 GLY A CA 1
ATOM 664 C C . GLY A 1 94 ? -13.637 -12.708 19.875 1.00 81.62 94 GLY A C 1
ATOM 665 O O . GLY A 1 94 ? -13.736 -12.890 18.663 1.00 81.62 94 GLY A O 1
ATOM 666 N N . GLY A 1 95 ? -12.511 -12.892 20.557 1.00 72.19 95 GLY A N 1
ATOM 667 C CA . GLY A 1 95 ? -11.208 -13.217 19.987 1.00 72.19 95 GLY A CA 1
ATOM 668 C C . GLY A 1 95 ? -10.168 -12.267 20.561 1.00 72.19 95 GLY A C 1
ATOM 669 O O . GLY A 1 95 ? -10.436 -11.071 20.688 1.00 72.19 95 GLY A O 1
ATOM 670 N N . GLU A 1 96 ? -8.998 -12.788 20.933 1.00 64.06 96 GLU A N 1
ATOM 671 C CA . GLU A 1 96 ? -7.828 -11.935 21.122 1.00 64.06 96 GLU A CA 1
ATOM 672 C C . GLU A 1 96 ? -7.571 -11.268 19.771 1.00 64.06 96 GLU A C 1
ATOM 674 O O . GLU A 1 96 ? -6.949 -11.851 18.883 1.00 64.06 96 GLU A O 1
ATOM 679 N N . ILE A 1 97 ? -8.096 -10.054 19.574 1.00 67.00 97 ILE A N 1
ATOM 680 C CA . ILE A 1 97 ? -7.497 -9.187 18.573 1.00 67.00 97 ILE A CA 1
ATOM 681 C C . ILE A 1 97 ? -6.072 -9.039 19.080 1.00 67.00 97 ILE A C 1
ATOM 683 O O . ILE A 1 97 ? -5.914 -8.596 20.222 1.00 67.00 97 ILE A O 1
ATOM 687 N N . PRO A 1 98 ? -5.057 -9.492 18.317 1.00 66.06 98 PRO A N 1
ATOM 688 C CA . PRO A 1 98 ? -3.682 -9.387 18.758 1.00 66.06 98 PRO A CA 1
ATOM 689 C C . PRO A 1 98 ? -3.498 -7.949 19.202 1.00 66.06 98 PRO A C 1
ATOM 691 O O . PRO A 1 98 ? -3.782 -7.048 18.410 1.00 66.06 98 PRO A O 1
ATOM 694 N N . ASP A 1 99 ? -3.148 -7.763 20.479 1.00 66.19 99 ASP A N 1
ATOM 695 C CA . ASP A 1 99 ? -2.982 -6.452 21.089 1.00 66.19 99 ASP A CA 1
ATOM 696 C C . ASP A 1 99 ? -1.842 -5.765 20.337 1.00 66.19 99 ASP A C 1
ATOM 698 O O . ASP A 1 99 ? -0.646 -5.880 20.643 1.00 66.19 99 ASP A O 1
ATOM 702 N N . LEU A 1 100 ? -2.237 -5.117 19.245 1.00 61.94 100 LEU A N 1
ATOM 703 C CA . LEU A 1 100 ? -1.490 -4.154 18.477 1.00 61.94 100 LEU A CA 1
ATOM 704 C C . LEU A 1 100 ? -1.510 -2.901 19.332 1.00 61.94 100 LEU A C 1
ATOM 706 O O . LEU A 1 100 ? -2.027 -1.861 18.922 1.00 61.94 100 LEU A O 1
ATOM 710 N N . SER A 1 101 ? -0.958 -3.029 20.543 1.00 70.25 101 SER A N 1
ATOM 711 C CA . SER A 1 101 ? -0.685 -1.918 21.425 1.00 70.25 101 SER A CA 1
ATOM 712 C C . SER A 1 101 ? -0.096 -0.821 20.556 1.00 70.25 101 SER A C 1
ATOM 714 O O . SER A 1 101 ? 0.692 -1.111 19.645 1.00 70.25 101 SER A O 1
ATOM 716 N N . GLY A 1 102 ? -0.517 0.428 20.767 1.00 72.81 102 GLY A N 1
ATOM 717 C CA . GLY A 1 102 ? -0.162 1.527 19.860 1.00 72.81 102 GLY A CA 1
ATOM 718 C C . GLY A 1 102 ? 1.334 1.549 19.524 1.00 72.81 102 GLY A C 1
ATOM 719 O O . GLY A 1 102 ? 1.709 1.841 18.396 1.00 72.81 102 GLY A O 1
ATOM 720 N N . TRP A 1 103 ? 2.175 1.097 20.461 1.00 72.62 103 TRP A N 1
ATOM 721 C CA . TRP A 1 103 ? 3.605 0.890 20.272 1.00 72.62 103 TRP A CA 1
ATOM 722 C C . TRP A 1 103 ? 4.000 -0.241 19.311 1.00 72.62 103 TRP A C 1
ATOM 724 O O . TRP A 1 103 ? 4.880 -0.038 18.484 1.00 72.62 103 TRP A O 1
ATOM 734 N N . ARG A 1 104 ? 3.388 -1.431 19.380 1.00 76.56 104 ARG A N 1
ATOM 735 C CA . ARG A 1 104 ? 3.642 -2.525 18.423 1.00 76.56 104 ARG A CA 1
ATOM 736 C C . ARG A 1 104 ? 3.196 -2.149 17.020 1.00 76.56 104 ARG A C 1
ATOM 738 O O . ARG A 1 104 ? 3.932 -2.409 16.072 1.00 76.56 104 ARG A O 1
ATOM 745 N N . LEU A 1 105 ? 2.036 -1.507 16.889 1.00 78.25 105 LEU A N 1
ATOM 746 C CA . LEU A 1 105 ? 1.575 -0.999 15.600 1.00 78.25 105 LEU A CA 1
ATOM 747 C C . LEU A 1 105 ? 2.509 0.101 15.085 1.00 78.25 105 LEU A C 1
ATOM 749 O O . LEU A 1 105 ? 2.940 0.037 13.939 1.00 78.25 105 LEU A O 1
ATOM 753 N N . ALA A 1 106 ? 2.887 1.063 15.931 1.00 80.94 106 ALA A N 1
ATOM 754 C CA . ALA A 1 106 ? 3.839 2.112 15.572 1.00 80.94 106 ALA A CA 1
ATOM 755 C C . ALA A 1 106 ? 5.212 1.538 15.198 1.00 80.94 106 ALA A C 1
ATOM 757 O O . ALA A 1 106 ? 5.816 1.997 14.233 1.00 80.94 106 ALA A O 1
ATOM 758 N N . ALA A 1 107 ? 5.690 0.508 15.898 1.00 84.94 107 ALA A N 1
ATOM 759 C CA . ALA A 1 107 ? 6.931 -0.187 15.580 1.00 84.94 107 ALA A CA 1
ATOM 760 C C . ALA A 1 107 ? 6.825 -0.970 14.266 1.00 84.94 107 ALA A C 1
ATOM 762 O O . ALA A 1 107 ? 7.752 -0.925 13.463 1.00 84.94 107 ALA A O 1
ATOM 763 N N . ALA A 1 108 ? 5.699 -1.640 14.003 1.00 82.38 108 ALA A N 1
ATOM 764 C CA . ALA A 1 108 ? 5.456 -2.346 12.748 1.00 82.38 108 ALA A CA 1
ATOM 765 C C . ALA A 1 108 ? 5.367 -1.373 11.564 1.00 82.38 108 ALA A C 1
ATOM 767 O O . ALA A 1 108 ? 6.028 -1.575 10.548 1.00 82.38 108 ALA A O 1
ATOM 768 N N . VAL A 1 109 ? 4.613 -0.280 11.709 1.00 83.38 109 VAL A N 1
ATOM 769 C CA . VAL A 1 109 ? 4.495 0.780 10.700 1.00 83.38 109 VAL A CA 1
ATOM 770 C C . VAL A 1 109 ? 5.840 1.477 10.499 1.00 83.38 109 VAL A C 1
ATOM 772 O O . VAL A 1 109 ? 6.288 1.628 9.367 1.00 83.38 109 VAL A O 1
ATOM 775 N N . GLY A 1 110 ? 6.525 1.851 11.579 1.00 87.06 110 GLY A N 1
ATOM 776 C CA . GLY A 1 110 ? 7.852 2.462 11.537 1.00 87.06 110 GLY A CA 1
ATOM 777 C C . GLY A 1 110 ? 8.882 1.546 10.879 1.00 87.06 110 GLY A C 1
ATOM 778 O O . GLY A 1 110 ? 9.613 1.979 9.991 1.00 87.06 110 GLY A O 1
ATOM 779 N N . GLY A 1 111 ? 8.885 0.263 11.240 1.00 87.25 111 GLY A N 1
ATOM 780 C CA . GLY A 1 111 ? 9.710 -0.771 10.621 1.00 87.25 111 GLY A CA 1
ATOM 781 C C . GLY A 1 111 ? 9.415 -0.921 9.130 1.00 87.25 111 GLY A C 1
ATOM 782 O O . GLY A 1 111 ? 10.341 -0.883 8.323 1.00 87.25 111 GLY A O 1
ATOM 783 N N . ALA A 1 112 ? 8.141 -0.995 8.740 1.00 83.00 112 ALA A N 1
ATOM 784 C CA . ALA A 1 112 ? 7.731 -1.058 7.339 1.00 83.00 112 ALA A CA 1
ATOM 785 C C . ALA A 1 112 ? 8.178 0.184 6.547 1.00 83.00 112 ALA A C 1
ATOM 787 O O . ALA A 1 112 ? 8.678 0.053 5.429 1.00 83.00 112 ALA A O 1
ATOM 788 N N . VAL A 1 113 ? 8.068 1.384 7.128 1.00 84.44 113 VAL A N 1
ATOM 789 C CA . VAL A 1 113 ? 8.542 2.637 6.517 1.00 84.44 113 VAL A CA 1
ATOM 790 C C . VAL A 1 113 ? 10.065 2.635 6.359 1.00 84.44 113 VAL A C 1
ATOM 792 O O . VAL A 1 113 ? 10.561 3.008 5.295 1.00 84.44 113 VAL A O 1
ATOM 795 N N . ILE A 1 114 ? 10.815 2.182 7.369 1.00 85.75 114 ILE A N 1
ATOM 796 C CA . ILE A 1 114 ? 12.281 2.072 7.308 1.00 85.75 114 ILE A CA 1
ATOM 797 C C . ILE A 1 114 ? 12.700 1.069 6.229 1.00 85.75 114 ILE A C 1
ATOM 799 O O . ILE A 1 114 ? 13.526 1.400 5.379 1.00 85.75 114 ILE A O 1
ATOM 803 N N . ILE A 1 115 ? 12.107 -0.128 6.221 1.00 88.06 115 ILE A N 1
ATOM 804 C CA . ILE A 1 115 ? 12.374 -1.165 5.215 1.00 88.06 115 ILE A CA 1
ATOM 805 C C . ILE A 1 115 ? 12.080 -0.622 3.816 1.00 88.06 115 ILE A C 1
ATOM 807 O O . ILE A 1 115 ? 12.919 -0.731 2.922 1.00 88.06 115 ILE A O 1
ATOM 811 N N . ARG A 1 116 ? 10.930 0.033 3.623 1.00 87.62 116 ARG A N 1
ATOM 812 C CA . ARG A 1 116 ? 10.568 0.655 2.345 1.00 87.62 116 ARG A CA 1
ATOM 813 C C . ARG A 1 116 ? 11.580 1.719 1.922 1.00 87.62 116 ARG A C 1
ATOM 815 O O . ARG A 1 116 ? 12.004 1.724 0.769 1.00 87.62 116 ARG A O 1
ATOM 822 N N . ALA A 1 117 ? 11.996 2.598 2.833 1.00 84.88 117 ALA A N 1
ATOM 823 C CA . ALA A 1 117 ? 12.990 3.628 2.546 1.00 84.88 117 ALA A CA 1
ATOM 824 C C . ALA A 1 117 ? 14.347 3.023 2.142 1.00 84.88 117 ALA A C 1
ATOM 826 O O . ALA A 1 117 ? 14.978 3.511 1.202 1.00 84.88 117 ALA A O 1
ATOM 827 N N . LEU A 1 118 ? 14.769 1.938 2.800 1.00 87.38 118 LEU A N 1
ATOM 828 C CA . LEU A 1 118 ? 15.979 1.191 2.450 1.00 87.38 118 LEU A CA 1
ATOM 829 C C . LEU A 1 118 ? 15.870 0.539 1.066 1.00 87.38 118 LEU A C 1
ATOM 831 O O . LEU A 1 118 ? 16.798 0.664 0.269 1.00 87.38 118 LEU A O 1
ATOM 835 N N . LEU A 1 119 ? 14.736 -0.092 0.747 1.00 88.06 119 LEU A N 1
ATOM 836 C CA . LEU A 1 119 ? 14.487 -0.689 -0.570 1.00 88.06 119 LEU A CA 1
ATOM 837 C C . LEU A 1 119 ? 14.502 0.363 -1.683 1.00 88.06 119 LEU A C 1
ATOM 839 O O . LEU A 1 119 ? 15.170 0.184 -2.698 1.00 88.06 119 LEU A O 1
ATOM 843 N N . VAL A 1 120 ? 13.822 1.494 -1.479 1.00 89.94 120 VAL A N 1
ATOM 844 C CA . VAL A 1 120 ? 13.838 2.633 -2.409 1.00 89.94 120 VAL A CA 1
ATOM 845 C C . VAL A 1 120 ? 15.260 3.152 -2.613 1.00 89.94 120 VAL A C 1
ATOM 847 O O . VAL A 1 120 ? 15.682 3.395 -3.745 1.00 89.94 120 VAL A O 1
ATOM 850 N N . TRP A 1 121 ? 16.016 3.318 -1.527 1.00 91.62 121 TRP A N 1
ATOM 851 C CA . TRP A 1 121 ? 17.402 3.761 -1.599 1.00 91.62 121 TRP A CA 1
ATOM 852 C C . TRP A 1 121 ? 18.269 2.775 -2.390 1.00 91.62 121 TRP A C 1
ATOM 854 O O . TRP A 1 121 ? 19.023 3.210 -3.263 1.00 91.62 121 TRP A O 1
ATOM 864 N N . LEU A 1 122 ? 18.112 1.469 -2.151 1.00 92.50 122 LEU A N 1
ATOM 865 C CA . LEU A 1 122 ? 18.816 0.403 -2.863 1.00 92.50 122 LEU A CA 1
ATOM 866 C C . LEU A 1 122 ? 18.481 0.404 -4.361 1.00 92.50 122 LEU A C 1
ATOM 868 O O . LEU A 1 122 ? 19.391 0.368 -5.187 1.00 92.50 122 LEU A O 1
ATOM 872 N N . LEU A 1 123 ? 17.200 0.524 -4.723 1.00 93.12 123 LEU A N 1
ATOM 873 C CA . LEU A 1 123 ? 16.756 0.617 -6.118 1.00 93.12 123 LEU A CA 1
ATOM 874 C C . LEU A 1 123 ? 17.363 1.824 -6.828 1.00 93.12 123 LEU A C 1
ATOM 876 O O . LEU A 1 123 ? 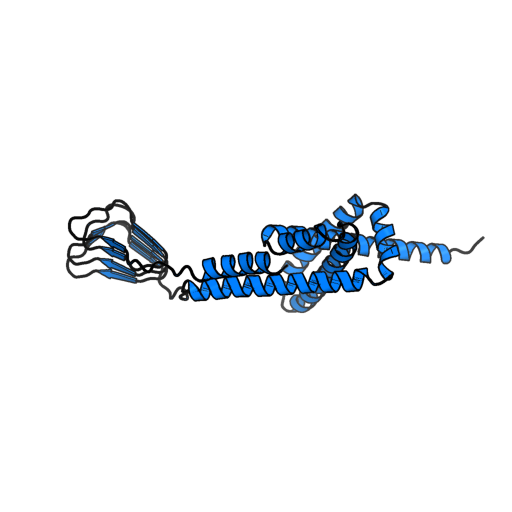17.874 1.715 -7.941 1.00 93.12 123 LEU A O 1
ATOM 880 N N . VAL A 1 124 ? 17.354 2.982 -6.169 1.00 91.44 124 VAL A N 1
ATOM 881 C CA . VAL A 1 124 ? 17.945 4.201 -6.718 1.00 91.44 124 VAL A CA 1
ATOM 882 C C . VAL A 1 124 ? 19.471 4.084 -6.811 1.00 91.44 124 VAL A C 1
ATOM 884 O O . VAL A 1 124 ? 20.055 4.599 -7.764 1.00 91.44 124 VAL A O 1
ATOM 887 N N . ALA A 1 125 ? 20.137 3.422 -5.863 1.00 92.56 125 ALA A N 1
ATOM 888 C CA . ALA A 1 125 ? 21.572 3.145 -5.923 1.00 92.56 125 ALA A CA 1
ATOM 889 C C . ALA A 1 125 ? 21.922 2.222 -7.102 1.00 92.56 125 ALA A C 1
ATOM 891 O O . ALA A 1 125 ? 22.814 2.558 -7.882 1.00 92.56 125 ALA A O 1
ATOM 892 N N . ALA A 1 126 ? 21.169 1.136 -7.292 1.00 93.31 126 ALA A N 1
ATOM 893 C CA . ALA A 1 126 ? 21.317 0.229 -8.427 1.00 93.31 126 ALA A CA 1
ATOM 894 C C . ALA A 1 126 ? 21.092 0.953 -9.763 1.00 93.31 126 ALA A C 1
ATOM 896 O O . ALA A 1 126 ? 21.922 0.862 -10.665 1.00 93.31 126 ALA A O 1
ATOM 897 N N . ALA A 1 127 ? 20.033 1.762 -9.862 1.00 93.56 127 ALA A N 1
ATOM 898 C CA . ALA A 1 127 ? 19.745 2.560 -11.051 1.00 93.56 127 ALA A CA 1
ATOM 899 C C . ALA A 1 127 ? 20.871 3.554 -11.374 1.00 93.56 127 ALA A C 1
ATOM 901 O O . ALA A 1 127 ? 21.183 3.774 -12.538 1.00 93.56 127 ALA A O 1
ATOM 902 N N . ARG A 1 128 ? 21.524 4.136 -10.359 1.00 92.38 128 ARG A N 1
ATOM 903 C CA . ARG A 1 128 ? 22.683 5.029 -10.551 1.00 92.38 128 ARG A CA 1
ATOM 904 C C . ARG A 1 128 ? 23.916 4.282 -11.035 1.00 92.38 128 ARG A C 1
ATOM 906 O O . ARG A 1 128 ? 24.593 4.782 -11.924 1.00 92.38 128 ARG A O 1
ATOM 913 N N . ALA A 1 129 ? 24.211 3.129 -10.438 1.00 92.94 129 ALA A N 1
ATOM 914 C CA . ALA A 1 129 ? 25.325 2.291 -10.866 1.00 92.94 129 ALA A CA 1
ATOM 915 C C . ALA A 1 129 ? 25.137 1.859 -12.328 1.00 92.94 129 ALA A C 1
ATOM 917 O O . ALA A 1 129 ? 26.069 1.948 -13.122 1.00 92.94 129 ALA A O 1
ATOM 918 N N . LEU A 1 130 ? 23.906 1.498 -12.700 1.00 91.81 130 LEU A N 1
ATOM 919 C CA . LEU A 1 130 ? 23.555 1.139 -14.069 1.00 91.81 130 LEU A CA 1
ATOM 920 C C . LEU A 1 130 ? 23.585 2.339 -15.025 1.00 91.81 130 LEU A C 1
ATOM 922 O O . LEU A 1 130 ? 24.086 2.207 -16.132 1.00 91.81 130 LEU A O 1
ATOM 926 N N . ALA A 1 131 ? 23.108 3.514 -14.602 1.00 89.81 131 ALA A N 1
ATOM 927 C CA . ALA A 1 131 ? 23.163 4.741 -15.401 1.00 89.81 131 ALA A CA 1
ATOM 928 C C . ALA A 1 131 ? 24.595 5.230 -15.660 1.00 89.81 131 ALA A C 1
ATOM 930 O O . ALA A 1 131 ? 24.854 5.871 -16.673 1.00 89.81 131 ALA A O 1
ATOM 931 N N . ALA A 1 132 ? 25.526 4.941 -14.747 1.00 90.56 132 ALA A N 1
ATOM 932 C CA . ALA A 1 132 ? 26.945 5.217 -14.948 1.00 90.56 132 ALA A CA 1
ATOM 933 C C . ALA A 1 132 ? 27.595 4.248 -15.952 1.00 90.56 132 ALA A C 1
ATOM 935 O O . ALA A 1 132 ? 28.654 4.551 -16.503 1.00 90.56 132 ALA A O 1
ATOM 936 N N . ALA A 1 133 ? 26.974 3.095 -16.206 1.00 87.06 133 ALA A N 1
ATOM 937 C CA . ALA A 1 133 ? 27.425 2.175 -17.229 1.00 87.06 133 ALA A CA 1
ATOM 938 C C . ALA A 1 133 ? 26.976 2.678 -18.619 1.00 87.06 133 ALA A C 1
ATOM 940 O O . ALA A 1 133 ? 25.830 3.071 -18.825 1.00 87.06 133 ALA A O 1
ATOM 941 N N . ARG A 1 134 ? 27.869 2.590 -19.614 1.00 79.50 134 ARG A N 1
ATOM 942 C CA . ARG A 1 134 ? 27.599 2.926 -21.028 1.00 79.50 134 ARG A CA 1
ATOM 943 C C . ARG A 1 134 ? 26.589 2.045 -21.815 1.00 79.50 134 ARG A C 1
ATOM 945 O O . ARG A 1 134 ? 26.274 2.437 -22.933 1.00 79.50 134 ARG A O 1
ATOM 952 N N . PRO A 1 135 ? 26.035 0.899 -21.347 1.00 76.56 135 PRO A N 1
ATOM 953 C CA . PRO A 1 135 ? 25.137 0.090 -22.184 1.00 76.56 135 PRO A CA 1
ATOM 954 C C . PRO A 1 135 ? 23.786 0.743 -22.520 1.00 76.56 135 PRO A C 1
ATOM 956 O O . PRO A 1 135 ? 23.017 0.176 -23.294 1.00 76.56 135 PRO A O 1
ATOM 959 N N . LEU A 1 136 ? 23.448 1.895 -21.930 1.00 85.38 136 LEU A N 1
ATOM 960 C CA . LEU A 1 136 ? 22.116 2.491 -22.061 1.00 85.38 136 LEU A CA 1
ATOM 961 C C . LEU A 1 136 ? 21.930 3.363 -23.309 1.00 85.38 136 LEU A C 1
ATOM 963 O O . LEU A 1 136 ? 20.793 3.734 -23.596 1.00 85.38 136 LEU A O 1
ATOM 967 N N . ASP A 1 137 ? 22.983 3.653 -24.076 1.00 87.44 137 ASP A N 1
ATOM 968 C CA . ASP A 1 137 ? 22.895 4.533 -25.252 1.00 87.44 137 ASP A CA 1
ATOM 969 C C . ASP A 1 137 ? 21.948 3.971 -26.328 1.00 87.44 137 ASP A C 1
ATOM 971 O O . ASP A 1 137 ? 21.133 4.693 -26.903 1.00 87.44 137 ASP A O 1
ATOM 975 N N . GLY A 1 138 ? 21.972 2.652 -26.547 1.00 86.00 138 GLY A N 1
ATOM 976 C CA . GLY A 1 138 ? 21.037 1.996 -27.467 1.00 86.00 138 GLY A CA 1
ATOM 977 C C . GLY A 1 138 ? 19.589 2.012 -26.960 1.00 86.00 138 GLY A C 1
ATOM 978 O O . GLY A 1 138 ? 18.649 2.196 -27.735 1.00 86.00 138 GLY A O 1
ATOM 979 N N . LEU A 1 139 ? 19.401 1.861 -25.645 1.00 88.06 139 LEU A N 1
ATOM 980 C CA . LEU A 1 139 ? 18.083 1.847 -25.009 1.00 88.06 139 LEU A CA 1
ATOM 981 C C . LEU A 1 139 ? 17.444 3.244 -25.021 1.00 88.06 139 LEU A C 1
ATOM 983 O O . LEU A 1 139 ? 16.258 3.386 -25.323 1.00 88.06 139 LEU A O 1
ATOM 987 N N . SER A 1 140 ? 18.235 4.280 -24.732 1.00 90.75 140 SER A N 1
ATOM 988 C CA . SER A 1 140 ? 17.787 5.672 -24.737 1.00 90.75 140 SER A CA 1
ATOM 989 C C . SER A 1 140 ? 17.391 6.120 -26.146 1.00 90.75 140 SER A C 1
ATOM 991 O O . SER A 1 140 ? 16.309 6.685 -26.317 1.00 90.75 140 SER A O 1
ATOM 993 N N . ALA A 1 141 ? 18.176 5.766 -27.170 1.00 89.56 141 ALA A N 1
ATOM 994 C CA . ALA A 1 141 ? 17.842 6.019 -28.571 1.00 89.56 141 ALA A CA 1
ATOM 995 C C . ALA A 1 141 ? 16.543 5.307 -28.998 1.00 89.56 141 ALA A C 1
ATOM 997 O O . ALA A 1 141 ? 15.677 5.901 -29.652 1.00 89.56 141 ALA A O 1
ATOM 998 N N . ALA A 1 142 ? 16.355 4.050 -28.577 1.00 87.44 142 ALA A N 1
ATOM 999 C CA . ALA A 1 142 ? 15.137 3.297 -28.865 1.00 87.44 142 ALA A CA 1
ATOM 1000 C C . ALA A 1 142 ? 13.888 3.966 -28.263 1.00 87.44 142 ALA A C 1
ATOM 1002 O O . ALA A 1 142 ? 12.859 4.057 -28.939 1.00 87.44 142 ALA A O 1
ATOM 1003 N N . ILE A 1 143 ? 13.974 4.482 -27.034 1.00 90.06 143 ILE A N 1
ATOM 1004 C CA . ILE A 1 143 ? 12.869 5.194 -26.373 1.00 90.06 143 ILE A CA 1
ATOM 1005 C C . ILE A 1 143 ? 12.627 6.563 -27.016 1.00 90.06 143 ILE A C 1
ATOM 1007 O O . ILE A 1 143 ? 11.474 6.909 -27.279 1.00 90.06 143 ILE A O 1
ATOM 1011 N N . ALA A 1 144 ? 13.689 7.309 -27.336 1.00 92.69 144 ALA A N 1
ATOM 1012 C CA . ALA A 1 144 ? 13.599 8.626 -27.969 1.00 92.69 144 ALA A CA 1
ATOM 1013 C C . ALA A 1 144 ? 12.857 8.579 -29.316 1.00 92.69 144 ALA A C 1
ATOM 1015 O O . ALA A 1 144 ? 12.107 9.494 -29.644 1.00 92.69 144 ALA A O 1
ATOM 1016 N N . SER A 1 145 ? 12.972 7.469 -30.057 1.00 92.75 145 SER A N 1
ATOM 1017 C CA . SER A 1 145 ? 12.257 7.264 -31.326 1.00 92.75 145 SER A CA 1
ATOM 1018 C C . SER A 1 145 ? 10.734 7.061 -31.193 1.00 92.75 145 SER A C 1
ATOM 1020 O O . SER A 1 145 ? 10.031 6.912 -32.193 1.00 92.75 145 SER A O 1
ATOM 1022 N N . GLY A 1 146 ? 10.182 6.988 -29.978 1.00 92.00 146 GLY A N 1
ATOM 1023 C CA . GLY A 1 146 ? 8.736 6.892 -29.775 1.00 92.00 146 GLY A CA 1
ATOM 1024 C C . GLY A 1 146 ? 8.353 6.665 -28.314 1.00 92.00 146 GLY A C 1
ATOM 1025 O O . GLY A 1 146 ? 7.915 5.552 -27.997 1.00 92.00 146 GLY A O 1
ATOM 1026 N N . PRO A 1 147 ? 8.464 7.693 -27.451 1.00 92.69 147 PRO A N 1
ATOM 1027 C CA . PRO A 1 147 ? 8.304 7.558 -26.003 1.00 92.69 147 PRO A CA 1
ATOM 1028 C C . PRO A 1 147 ? 6.889 7.129 -25.612 1.00 92.69 147 PRO A C 1
ATOM 1030 O O . PRO A 1 147 ? 6.730 6.237 -24.784 1.00 92.69 147 PRO A O 1
ATOM 1033 N N . ALA A 1 148 ? 5.861 7.675 -26.271 1.00 94.06 148 ALA A N 1
ATOM 1034 C CA . ALA A 1 148 ? 4.468 7.304 -26.019 1.00 94.06 148 ALA A CA 1
ATOM 1035 C C . ALA A 1 148 ? 4.207 5.817 -26.301 1.00 94.06 148 ALA A C 1
ATOM 1037 O O . ALA A 1 148 ? 3.590 5.128 -25.495 1.00 94.06 148 ALA A O 1
ATOM 1038 N N . ARG A 1 149 ? 4.733 5.293 -27.418 1.00 91.44 149 ARG A N 1
ATOM 1039 C CA . ARG A 1 149 ? 4.585 3.870 -27.755 1.00 91.44 149 ARG A CA 1
ATOM 1040 C C . ARG A 1 149 ? 5.317 2.990 -26.751 1.00 91.44 149 ARG A C 1
ATOM 1042 O O . ARG A 1 149 ? 4.724 2.028 -26.289 1.00 91.44 149 ARG A O 1
ATOM 1049 N N . ALA A 1 150 ? 6.557 3.340 -26.394 1.00 90.12 150 ALA A N 1
ATOM 1050 C CA . ALA A 1 150 ? 7.331 2.599 -25.399 1.00 90.12 150 ALA A CA 1
ATOM 1051 C C . ALA A 1 150 ? 6.607 2.554 -24.043 1.00 90.12 150 ALA A C 1
ATOM 1053 O O . ALA A 1 150 ? 6.493 1.486 -23.446 1.00 90.12 150 ALA A O 1
ATOM 1054 N N . LEU A 1 151 ? 6.054 3.688 -23.604 1.00 92.62 151 LEU A N 1
ATOM 1055 C CA . LEU A 1 151 ? 5.301 3.799 -22.358 1.00 92.62 151 LEU A CA 1
ATOM 1056 C C . LEU A 1 151 ? 4.015 2.966 -22.384 1.00 92.62 151 LEU A C 1
ATOM 1058 O O . LEU A 1 151 ? 3.776 2.222 -21.441 1.00 92.62 151 LEU A O 1
ATOM 1062 N N . VAL A 1 152 ? 3.225 3.019 -23.462 1.00 95.62 152 VAL A N 1
ATOM 1063 C CA . VAL A 1 152 ? 1.993 2.218 -23.587 1.00 95.62 152 VAL A CA 1
ATOM 1064 C C . VAL A 1 152 ? 2.305 0.722 -23.632 1.00 95.62 152 VAL A C 1
ATOM 1066 O O . VAL A 1 152 ? 1.716 -0.044 -22.873 1.00 95.62 152 VAL A O 1
ATOM 1069 N N . THR A 1 153 ? 3.257 0.289 -24.468 1.00 93.38 153 THR A N 1
ATOM 1070 C CA . THR A 1 153 ? 3.632 -1.134 -24.548 1.00 93.38 153 THR A CA 1
ATOM 1071 C C . THR A 1 153 ? 4.208 -1.637 -23.233 1.00 93.38 153 THR A C 1
ATOM 1073 O O . THR A 1 153 ? 3.920 -2.751 -22.812 1.00 93.38 153 THR A O 1
ATOM 1076 N N . GLY A 1 154 ? 5.001 -0.799 -22.569 1.00 93.69 154 GLY A N 1
ATOM 1077 C CA . GLY A 1 154 ? 5.590 -1.106 -21.281 1.00 93.69 154 GLY A CA 1
ATOM 1078 C C . GLY A 1 154 ? 4.564 -1.170 -20.155 1.00 93.69 154 GLY A C 1
ATOM 1079 O O . GLY A 1 154 ? 4.626 -2.083 -19.342 1.00 93.69 154 GLY A O 1
ATOM 1080 N N . ALA A 1 155 ? 3.588 -0.259 -20.135 1.00 93.50 155 ALA A N 1
ATOM 1081 C CA . ALA A 1 155 ? 2.499 -0.267 -19.162 1.00 93.50 155 ALA A CA 1
ATOM 1082 C C . ALA A 1 155 ? 1.614 -1.507 -19.330 1.00 93.50 155 ALA A C 1
ATOM 1084 O O . ALA A 1 155 ? 1.333 -2.185 -18.347 1.00 93.50 155 ALA A O 1
ATOM 1085 N N . LEU A 1 156 ? 1.241 -1.854 -20.568 1.00 95.38 156 LEU A N 1
ATOM 1086 C CA . LEU A 1 156 ? 0.484 -3.077 -20.856 1.00 95.38 156 LEU A CA 1
ATOM 1087 C C . LEU A 1 156 ? 1.263 -4.335 -20.454 1.00 95.38 156 LEU A C 1
ATOM 1089 O O . LEU A 1 156 ? 0.701 -5.221 -19.814 1.00 95.38 156 LEU A O 1
ATOM 1093 N N . ALA A 1 157 ? 2.560 -4.400 -20.772 1.00 94.12 157 ALA A N 1
ATOM 1094 C CA . ALA A 1 157 ? 3.411 -5.523 -20.389 1.00 94.12 157 ALA A CA 1
ATOM 1095 C C . ALA A 1 157 ? 3.597 -5.624 -18.867 1.00 94.12 157 ALA A C 1
ATOM 1097 O O . ALA A 1 157 ? 3.543 -6.722 -18.321 1.00 94.12 157 ALA A O 1
ATOM 1098 N N . ALA A 1 158 ? 3.780 -4.498 -18.170 1.00 92.62 158 ALA A N 1
ATOM 1099 C CA . ALA A 1 158 ? 3.915 -4.469 -16.718 1.00 92.62 158 ALA A CA 1
ATOM 1100 C C . ALA A 1 158 ? 2.609 -4.882 -16.024 1.00 92.62 158 ALA A C 1
ATOM 1102 O O . ALA A 1 158 ? 2.643 -5.728 -15.136 1.00 92.62 158 ALA A O 1
ATOM 1103 N N . LEU A 1 159 ? 1.458 -4.354 -16.459 1.00 94.69 159 LEU A N 1
ATOM 1104 C CA . LEU A 1 159 ? 0.144 -4.735 -15.929 1.00 94.69 159 LEU A CA 1
ATOM 1105 C C . LEU A 1 159 ? -0.157 -6.215 -16.179 1.00 94.69 159 LEU A C 1
ATOM 1107 O O . LEU A 1 159 ? -0.540 -6.925 -15.251 1.00 94.69 159 LEU A O 1
ATOM 1111 N N . GLY A 1 160 ? 0.071 -6.694 -17.405 1.00 95.12 160 GLY A N 1
ATOM 1112 C CA . GLY A 1 160 ? -0.071 -8.109 -17.744 1.00 95.12 160 GLY A CA 1
ATOM 1113 C C . GLY A 1 160 ? 0.879 -8.993 -16.934 1.00 95.12 160 GLY A C 1
ATOM 1114 O O . GLY A 1 160 ? 0.470 -10.037 -16.437 1.00 95.12 160 GLY A O 1
ATOM 1115 N N . GLY A 1 161 ? 2.120 -8.546 -16.728 1.00 93.81 161 GLY A N 1
ATOM 1116 C CA . GLY A 1 161 ? 3.109 -9.224 -15.895 1.00 93.81 161 GLY A CA 1
ATOM 1117 C C . GLY A 1 161 ? 2.682 -9.321 -14.431 1.00 93.81 161 GLY A C 1
ATOM 1118 O O . GLY A 1 161 ? 2.755 -10.401 -13.857 1.00 93.81 161 GLY A O 1
ATOM 1119 N N . VAL A 1 162 ? 2.178 -8.235 -13.837 1.00 94.19 162 VAL A N 1
ATOM 1120 C CA . VAL A 1 162 ? 1.663 -8.228 -12.455 1.00 94.19 162 VAL A CA 1
ATOM 1121 C C . VAL A 1 162 ? 0.449 -9.148 -12.315 1.00 94.19 162 VAL A C 1
ATOM 1123 O O . VAL A 1 162 ? 0.395 -9.942 -11.378 1.00 94.19 162 VAL A O 1
ATOM 1126 N N . ALA A 1 163 ? -0.496 -9.091 -13.257 1.00 96.12 163 ALA A N 1
ATOM 1127 C CA . ALA A 1 163 ? -1.655 -9.982 -13.263 1.00 96.12 163 ALA A CA 1
ATOM 1128 C C . ALA A 1 163 ? -1.235 -11.458 -13.381 1.00 96.12 163 ALA A C 1
ATOM 1130 O O . ALA A 1 163 ? -1.743 -12.308 -12.651 1.00 96.12 163 ALA A O 1
ATOM 1131 N N . LEU A 1 164 ? -0.262 -11.759 -14.248 1.00 95.88 164 LEU A N 1
ATOM 1132 C CA . LEU A 1 164 ? 0.279 -13.105 -14.419 1.00 95.88 164 LEU A CA 1
ATOM 1133 C C . LEU A 1 164 ? 1.020 -13.591 -13.166 1.00 95.88 164 LEU A C 1
ATOM 1135 O O . LEU A 1 164 ? 0.839 -14.736 -12.767 1.00 95.88 164 LEU A O 1
ATOM 1139 N N . VAL A 1 165 ? 1.810 -12.728 -12.520 1.00 96.62 165 VAL A N 1
ATOM 1140 C CA . VAL A 1 165 ? 2.465 -13.019 -11.233 1.00 96.62 165 VAL A CA 1
ATOM 1141 C C . VAL A 1 165 ? 1.425 -13.369 -10.171 1.00 96.62 165 VAL A C 1
ATOM 1143 O O . VAL A 1 165 ? 1.583 -14.378 -9.490 1.00 96.62 165 VAL A O 1
ATOM 1146 N N . ALA A 1 166 ? 0.348 -12.585 -10.058 1.00 96.06 166 ALA A N 1
ATOM 1147 C CA . ALA A 1 166 ? -0.728 -12.847 -9.106 1.00 96.06 166 ALA A CA 1
ATOM 1148 C C . ALA A 1 166 ? -1.423 -14.192 -9.378 1.00 96.06 166 ALA A C 1
ATOM 1150 O O . ALA A 1 166 ? -1.651 -14.958 -8.446 1.00 96.06 166 ALA A O 1
ATOM 1151 N N . LEU A 1 167 ? -1.700 -14.510 -10.649 1.00 96.38 167 LEU A N 1
ATOM 1152 C CA . LEU A 1 167 ? -2.309 -15.783 -11.040 1.00 96.38 167 LEU A CA 1
ATOM 1153 C C . LEU A 1 167 ? -1.380 -16.976 -10.759 1.00 96.38 167 LEU A C 1
ATOM 1155 O O . LEU A 1 167 ? -1.817 -17.990 -10.220 1.00 96.38 167 LEU A O 1
ATOM 1159 N N . LEU A 1 168 ? -0.092 -16.853 -11.089 1.00 93.88 168 LEU A N 1
ATOM 1160 C CA . LEU A 1 168 ? 0.904 -17.904 -10.868 1.00 93.88 168 LEU A CA 1
ATOM 1161 C C . LEU A 1 168 ? 1.165 -18.150 -9.380 1.00 93.88 168 LEU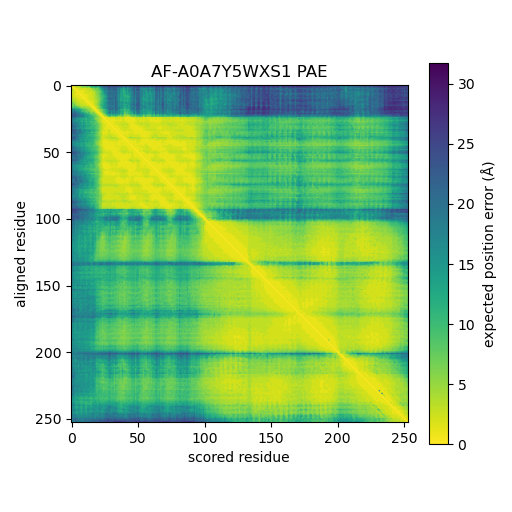 A C 1
ATOM 1163 O O . LEU A 1 168 ? 1.333 -19.303 -8.985 1.00 93.88 168 LEU A O 1
ATOM 1167 N N . ALA A 1 169 ? 1.149 -17.102 -8.553 1.00 94.31 169 ALA A N 1
ATOM 1168 C CA . ALA A 1 169 ? 1.351 -17.204 -7.108 1.00 94.31 169 ALA A CA 1
ATOM 1169 C C . ALA A 1 169 ? 0.284 -18.058 -6.398 1.00 94.31 169 ALA A C 1
ATOM 1171 O O . ALA A 1 169 ? 0.542 -18.564 -5.310 1.00 94.31 169 ALA A O 1
ATOM 1172 N N . LEU A 1 170 ? -0.885 -18.268 -7.018 1.00 96.12 170 LEU A N 1
ATOM 1173 C CA . LEU A 1 170 ? -1.927 -19.166 -6.504 1.00 96.12 170 LEU A CA 1
ATOM 1174 C C . LEU A 1 170 ? -1.590 -20.654 -6.683 1.00 96.12 170 LEU A C 1
ATOM 1176 O O . LEU A 1 170 ? -2.273 -21.511 -6.128 1.00 96.12 170 LEU A O 1
ATOM 1180 N N . THR A 1 171 ? -0.554 -20.981 -7.455 1.00 96.88 171 THR A N 1
ATOM 1181 C CA . THR A 1 171 ? -0.159 -22.363 -7.744 1.00 96.88 171 THR A CA 1
ATOM 1182 C C . THR A 1 171 ? 1.207 -22.669 -7.137 1.00 96.88 171 THR A C 1
ATOM 1184 O O . THR A 1 171 ? 2.121 -21.851 -7.203 1.00 96.88 171 THR A O 1
ATOM 1187 N N . VAL A 1 172 ? 1.389 -23.878 -6.595 1.00 96.25 172 VAL A N 1
ATOM 1188 C CA . VAL A 1 172 ? 2.667 -24.298 -5.984 1.00 96.25 172 VAL A CA 1
ATOM 1189 C C . VAL A 1 172 ? 3.819 -24.230 -6.996 1.00 96.25 172 VAL A C 1
ATOM 1191 O O . VAL A 1 172 ? 4.898 -23.732 -6.685 1.00 96.25 172 VAL A O 1
ATOM 1194 N N . VAL A 1 173 ? 3.569 -24.673 -8.234 1.00 95.50 173 VAL A N 1
ATOM 1195 C CA . VAL A 1 173 ? 4.551 -24.644 -9.335 1.00 95.50 173 VAL A CA 1
ATOM 1196 C C . VAL A 1 173 ? 4.753 -23.230 -9.889 1.00 95.50 173 VAL A C 1
ATOM 1198 O O . VAL A 1 173 ? 5.817 -22.914 -10.419 1.00 95.50 173 VAL A O 1
ATOM 1201 N N . GLY A 1 174 ? 3.756 -22.355 -9.762 1.00 95.62 174 GLY A N 1
ATOM 1202 C CA . GLY A 1 174 ? 3.839 -20.984 -10.247 1.00 95.62 174 GLY A CA 1
ATOM 1203 C C . GLY A 1 174 ? 4.636 -20.058 -9.337 1.00 95.62 174 GLY A C 1
ATOM 1204 O O . GLY A 1 174 ? 5.109 -19.047 -9.837 1.00 95.62 174 GLY A O 1
ATOM 1205 N N . ILE A 1 175 ? 4.877 -20.394 -8.063 1.00 94.12 175 ILE A N 1
ATOM 1206 C CA . ILE A 1 175 ? 5.686 -19.560 -7.152 1.00 94.12 175 ILE A CA 1
ATOM 1207 C C . ILE A 1 175 ? 7.100 -19.287 -7.716 1.00 94.12 175 ILE A C 1
ATOM 1209 O O . ILE A 1 175 ? 7.462 -18.113 -7.827 1.00 94.12 175 ILE A O 1
ATOM 1213 N N . PRO A 1 176 ? 7.898 -20.293 -8.140 1.00 96.81 176 PRO A N 1
ATOM 1214 C CA . PRO A 1 176 ? 9.193 -20.044 -8.780 1.00 96.81 176 PRO A CA 1
ATOM 1215 C C . PRO A 1 176 ? 9.104 -19.129 -10.009 1.00 96.81 176 PRO A C 1
ATOM 1217 O O . PRO A 1 176 ? 9.906 -18.208 -10.163 1.00 96.81 176 PRO A O 1
ATOM 1220 N N . VAL A 1 177 ? 8.104 -19.350 -10.868 1.00 96.44 177 VAL A N 1
ATOM 1221 C CA . VAL A 1 177 ? 7.912 -18.569 -12.100 1.00 96.44 177 VAL A CA 1
ATOM 1222 C C . VAL A 1 177 ? 7.487 -17.134 -11.778 1.00 96.44 177 VAL A C 1
ATOM 1224 O O . VAL A 1 177 ? 7.997 -16.186 -12.371 1.00 96.44 177 VAL A O 1
ATOM 1227 N N . ALA A 1 178 ? 6.606 -16.957 -10.796 1.00 95.38 178 ALA A N 1
ATOM 1228 C CA . ALA A 1 178 ? 6.176 -15.663 -10.289 1.00 95.38 178 ALA A CA 1
ATOM 1229 C C . ALA A 1 178 ? 7.362 -14.872 -9.723 1.00 95.38 178 ALA A C 1
ATOM 1231 O O . ALA A 1 178 ? 7.493 -13.687 -10.020 1.00 95.38 178 ALA A O 1
ATOM 1232 N N . LEU A 1 179 ? 8.270 -15.522 -8.984 1.00 95.56 179 LEU A N 1
ATOM 1233 C CA . LEU A 1 179 ? 9.497 -14.891 -8.486 1.00 95.56 179 LEU A CA 1
ATOM 1234 C C . LEU A 1 179 ? 10.436 -14.465 -9.622 1.00 95.56 179 LEU A C 1
ATOM 1236 O O . LEU A 1 179 ? 10.967 -13.356 -9.583 1.00 95.56 179 LEU A O 1
ATOM 1240 N N . MET A 1 180 ? 10.608 -15.295 -10.658 1.00 97.06 180 MET A N 1
ATOM 1241 C CA . MET A 1 180 ? 11.389 -14.924 -11.846 1.00 97.06 180 MET A CA 1
ATOM 1242 C C . MET A 1 180 ? 10.786 -13.715 -12.573 1.00 97.06 180 MET A C 1
ATOM 1244 O O . MET A 1 180 ? 11.505 -12.773 -12.912 1.00 97.06 180 MET A O 1
ATOM 1248 N N . LEU A 1 181 ? 9.465 -13.708 -12.774 1.00 94.56 181 LEU A N 1
ATOM 1249 C CA . LEU A 1 181 ? 8.751 -12.591 -13.397 1.00 94.56 181 LEU A CA 1
ATOM 1250 C C . LEU A 1 181 ? 8.822 -11.319 -12.547 1.00 94.56 181 LEU A C 1
ATOM 1252 O O . LEU A 1 181 ? 9.033 -10.235 -13.089 1.00 94.56 181 LEU A O 1
ATOM 1256 N N . LEU A 1 182 ? 8.710 -11.438 -11.224 1.00 94.81 182 LEU A N 1
ATOM 1257 C CA . LEU A 1 182 ? 8.871 -10.314 -10.307 1.00 94.81 182 LEU A CA 1
ATOM 1258 C C . LEU A 1 182 ? 10.293 -9.742 -10.382 1.00 94.81 182 LEU A C 1
ATOM 1260 O O . LEU A 1 182 ? 10.460 -8.525 -10.438 1.00 94.81 182 LEU A O 1
ATOM 1264 N N . GLY A 1 183 ? 11.310 -10.605 -10.457 1.00 96.06 183 GLY A N 1
ATOM 1265 C CA . GLY A 1 183 ? 12.696 -10.201 -10.692 1.00 96.06 183 GLY A CA 1
ATOM 1266 C C . GLY A 1 183 ? 12.868 -9.452 -12.016 1.00 96.06 183 GLY A C 1
ATOM 1267 O O . GLY A 1 183 ? 13.511 -8.404 -12.053 1.00 96.06 183 GLY A O 1
ATOM 1268 N N . LEU A 1 184 ? 12.231 -9.922 -13.092 1.00 95.25 184 LEU A N 1
ATOM 1269 C CA . LEU A 1 184 ? 12.245 -9.241 -14.389 1.00 95.25 184 LEU A CA 1
ATOM 1270 C C . LEU A 1 184 ? 11.567 -7.860 -14.329 1.00 95.25 184 LEU A C 1
ATOM 1272 O O . LEU A 1 184 ? 12.103 -6.887 -14.863 1.00 95.25 184 LEU A O 1
ATOM 1276 N N . LEU A 1 185 ? 10.424 -7.746 -13.646 1.00 94.62 185 LEU A N 1
ATOM 1277 C CA . LEU A 1 185 ? 9.754 -6.461 -13.415 1.00 94.62 185 LEU A CA 1
ATOM 1278 C C . LEU A 1 185 ? 10.636 -5.510 -12.596 1.00 94.62 185 LEU A C 1
ATOM 1280 O O . LEU A 1 185 ? 10.721 -4.325 -12.919 1.00 94.62 185 LEU A O 1
ATOM 1284 N N . LEU A 1 186 ? 11.345 -6.027 -11.588 1.00 95.38 186 LEU A N 1
ATOM 1285 C CA . LEU A 1 186 ? 12.290 -5.259 -10.777 1.00 95.38 186 LEU A CA 1
ATOM 1286 C C . LEU A 1 186 ? 13.444 -4.707 -11.624 1.00 95.38 186 LEU A C 1
ATOM 1288 O O . LEU A 1 186 ? 13.801 -3.537 -11.492 1.00 95.38 186 LEU A O 1
ATOM 1292 N N . VAL A 1 187 ? 13.990 -5.509 -12.542 1.00 95.69 187 VAL A N 1
ATOM 1293 C CA . VAL A 1 187 ? 14.989 -5.044 -13.519 1.00 95.69 187 VAL A CA 1
ATOM 1294 C C . VAL A 1 187 ? 14.405 -3.935 -14.399 1.00 95.69 187 VAL A C 1
ATOM 1296 O O . VAL A 1 187 ? 15.063 -2.918 -14.618 1.00 95.69 187 VAL A O 1
ATOM 1299 N N . GLY A 1 188 ? 13.152 -4.078 -14.839 1.00 95.00 188 GLY A N 1
ATOM 1300 C CA . GLY A 1 188 ? 12.415 -3.033 -15.549 1.00 95.00 188 GLY A CA 1
ATOM 1301 C C . GLY A 1 188 ? 12.334 -1.719 -14.765 1.00 95.00 188 GLY A C 1
ATOM 1302 O O . GLY A 1 188 ? 12.645 -0.662 -15.311 1.00 95.00 188 GLY A O 1
ATOM 1303 N N . VAL A 1 189 ? 12.000 -1.770 -13.471 1.00 96.25 189 VAL A N 1
ATOM 1304 C CA . VAL A 1 189 ? 11.995 -0.590 -12.583 1.00 96.25 189 VAL A CA 1
ATOM 1305 C C . VAL A 1 189 ? 13.370 0.075 -12.553 1.00 96.25 189 VAL A C 1
ATOM 1307 O O . VAL A 1 189 ? 13.472 1.286 -12.748 1.00 96.25 189 VAL A O 1
ATOM 1310 N N . VAL A 1 190 ? 14.433 -0.705 -12.331 1.00 96.38 190 VAL A N 1
ATOM 1311 C CA . VAL A 1 190 ? 15.808 -0.189 -12.251 1.00 96.38 190 VAL A CA 1
ATOM 1312 C C . VAL A 1 190 ? 16.224 0.471 -13.567 1.00 96.38 190 VAL A C 1
ATOM 1314 O O . VAL A 1 190 ? 16.783 1.567 -13.539 1.00 96.38 190 VAL A O 1
ATOM 1317 N N . LEU A 1 191 ? 15.905 -0.141 -14.712 1.00 94.94 191 LEU A N 1
ATOM 1318 C CA . LEU A 1 191 ? 16.165 0.424 -16.039 1.00 94.94 191 LEU A CA 1
ATOM 1319 C C . LEU A 1 191 ? 15.406 1.735 -16.263 1.00 94.94 191 LEU A C 1
ATOM 1321 O O . LEU A 1 191 ? 15.998 2.723 -16.692 1.00 94.94 191 LEU A O 1
ATOM 1325 N N . GLY A 1 192 ? 14.112 1.776 -15.940 1.00 93.88 192 GLY A N 1
ATOM 1326 C CA . GLY A 1 192 ? 13.311 2.991 -16.079 1.00 93.88 192 GLY A CA 1
ATOM 1327 C C . GLY A 1 192 ? 13.813 4.132 -15.198 1.00 93.88 192 GLY A C 1
ATOM 1328 O O . GLY A 1 192 ? 13.942 5.264 -15.663 1.00 93.88 192 GLY A O 1
ATOM 1329 N N . LEU A 1 193 ? 14.177 3.835 -13.946 1.00 94.00 193 LEU A N 1
ATOM 1330 C CA . LEU A 1 193 ? 14.799 4.809 -13.048 1.00 94.00 193 LEU A CA 1
ATOM 1331 C C . LEU A 1 193 ? 16.159 5.282 -13.578 1.00 94.00 193 LEU A C 1
ATOM 1333 O O . LEU A 1 193 ? 16.449 6.477 -13.515 1.00 94.00 193 LEU A O 1
ATOM 1337 N N . ALA A 1 194 ? 16.983 4.378 -14.115 1.00 94.44 194 ALA A N 1
ATOM 1338 C CA . ALA A 1 194 ? 18.290 4.712 -14.679 1.00 94.44 194 ALA A CA 1
ATOM 1339 C C . ALA A 1 194 ? 18.169 5.681 -15.865 1.00 94.44 194 ALA A C 1
ATOM 1341 O O . ALA A 1 194 ? 18.977 6.597 -15.984 1.00 94.44 194 ALA A O 1
ATOM 1342 N N . LEU A 1 195 ? 17.130 5.530 -16.688 1.00 91.94 195 LEU A N 1
ATOM 1343 C CA . LEU A 1 195 ? 16.829 6.427 -17.807 1.00 91.94 195 LEU A CA 1
ATOM 1344 C C . LEU A 1 195 ? 16.238 7.771 -17.358 1.00 91.94 195 LEU A C 1
ATOM 1346 O O . LEU A 1 195 ? 16.513 8.802 -17.968 1.00 91.94 195 LEU A O 1
ATOM 1350 N N . ALA A 1 196 ? 15.435 7.778 -16.292 1.00 91.50 196 ALA A N 1
ATOM 1351 C CA . ALA A 1 196 ? 14.806 8.992 -15.774 1.00 91.50 196 ALA A CA 1
ATOM 1352 C C . ALA A 1 196 ? 15.779 9.888 -14.986 1.00 91.50 196 ALA A C 1
ATOM 1354 O O . ALA A 1 196 ? 15.643 11.110 -14.992 1.00 91.50 196 ALA A O 1
ATOM 1355 N N . LEU A 1 197 ? 16.768 9.304 -14.299 1.00 90.81 197 LEU A N 1
ATOM 1356 C CA . LEU A 1 197 ? 17.692 10.036 -13.425 1.00 90.81 197 LEU A CA 1
ATOM 1357 C C . LEU A 1 197 ? 18.507 11.138 -14.141 1.00 90.81 197 LEU A C 1
ATOM 1359 O O . LEU A 1 197 ? 18.577 12.236 -13.584 1.00 90.81 197 LEU A O 1
ATOM 1363 N N . PRO A 1 198 ? 19.104 10.909 -15.330 1.00 90.19 198 PRO A N 1
ATOM 1364 C CA . PRO A 1 198 ? 19.831 11.941 -16.075 1.00 90.19 198 PRO A CA 1
ATOM 1365 C C . PRO A 1 198 ? 18.960 13.119 -16.523 1.00 90.19 198 PRO A C 1
ATOM 1367 O O . PRO A 1 198 ? 19.471 14.225 -16.665 1.00 90.19 198 PRO A O 1
ATOM 1370 N N . ALA A 1 199 ? 17.652 12.904 -16.708 1.00 88.06 199 ALA A N 1
ATOM 1371 C CA . ALA A 1 199 ? 16.715 13.954 -17.105 1.00 88.06 199 ALA A CA 1
ATOM 1372 C C . ALA A 1 199 ? 16.390 14.938 -15.961 1.00 88.06 199 ALA A C 1
ATOM 1374 O O . ALA A 1 199 ? 15.812 15.998 -16.199 1.00 88.06 199 ALA A O 1
ATOM 1375 N N . LEU A 1 200 ? 16.749 14.612 -14.712 1.00 86.88 200 LEU A N 1
ATOM 1376 C CA . LEU A 1 200 ? 16.476 15.457 -13.550 1.00 86.88 200 LEU A CA 1
ATOM 1377 C C . LEU A 1 200 ? 17.614 16.469 -13.293 1.00 86.88 200 LEU A C 1
ATOM 1379 O O . LEU A 1 200 ? 18.793 16.101 -13.299 1.00 86.88 200 LEU A O 1
ATOM 1383 N N . PRO A 1 201 ? 17.299 17.734 -12.948 1.00 85.62 201 PRO A N 1
ATOM 1384 C CA . PRO A 1 201 ? 18.308 18.749 -12.642 1.00 85.62 201 PRO A CA 1
ATOM 1385 C C . PRO A 1 201 ? 19.169 18.359 -11.423 1.00 85.62 201 PRO A C 1
ATOM 1387 O O . PRO A 1 201 ? 18.658 18.006 -10.354 1.00 85.62 201 PRO A O 1
ATOM 1390 N N . HIS A 1 202 ? 20.496 18.457 -11.585 1.00 77.50 202 HIS A N 1
ATOM 1391 C CA . HIS A 1 202 ? 21.522 17.699 -10.845 1.00 77.50 202 HIS A CA 1
ATOM 1392 C C . HIS A 1 202 ? 21.526 17.772 -9.306 1.00 77.50 202 HIS A C 1
ATOM 1394 O O . HIS A 1 202 ? 22.031 16.845 -8.671 1.00 77.50 202 HIS A O 1
ATOM 1400 N N . LYS A 1 203 ? 20.987 18.820 -8.667 1.00 79.00 203 LYS A N 1
ATOM 1401 C CA . LYS A 1 203 ? 21.038 18.955 -7.192 1.00 79.00 203 LYS A CA 1
ATOM 1402 C C . LYS A 1 203 ? 19.668 18.929 -6.516 1.00 79.00 203 LYS A C 1
ATOM 1404 O O . LYS A 1 203 ? 19.504 18.226 -5.519 1.00 79.00 203 LYS A O 1
ATOM 1409 N N . THR A 1 204 ? 18.679 19.634 -7.057 1.00 83.19 204 THR A N 1
ATOM 1410 C CA . THR A 1 204 ? 17.355 19.746 -6.420 1.00 83.19 204 THR A CA 1
ATOM 1411 C C . THR A 1 204 ? 16.435 18.587 -6.800 1.00 83.19 204 THR A C 1
ATOM 1413 O O . THR A 1 204 ? 15.797 18.014 -5.918 1.00 83.19 204 THR A O 1
ATOM 1416 N N . GLY A 1 205 ? 16.437 18.168 -8.074 1.00 81.06 205 GLY A N 1
ATOM 1417 C CA . GLY A 1 205 ? 15.520 17.145 -8.594 1.00 81.06 205 GLY A CA 1
ATOM 1418 C C . GLY A 1 205 ? 15.728 15.757 -7.981 1.00 81.06 205 GLY A C 1
ATOM 1419 O O . GLY A 1 205 ? 14.782 15.017 -7.734 1.00 81.06 205 GLY A O 1
ATOM 1420 N N . ARG A 1 206 ? 16.977 15.408 -7.657 1.00 80.12 206 ARG A N 1
ATOM 1421 C CA . ARG A 1 206 ? 17.319 14.087 -7.105 1.00 80.12 206 ARG A CA 1
ATOM 1422 C C . ARG A 1 206 ? 16.817 13.895 -5.675 1.00 80.12 206 ARG A C 1
ATOM 1424 O O . ARG A 1 206 ? 16.440 12.791 -5.292 1.00 80.12 206 ARG A O 1
ATOM 1431 N N . ARG A 1 207 ? 16.845 14.963 -4.872 1.00 83.31 207 ARG A N 1
ATOM 1432 C CA . ARG A 1 207 ? 16.397 14.918 -3.476 1.00 83.31 207 ARG A CA 1
ATOM 1433 C C . ARG A 1 207 ? 14.878 14.954 -3.390 1.00 83.31 207 ARG A C 1
ATOM 1435 O O . ARG A 1 207 ? 14.321 14.230 -2.574 1.00 83.31 207 ARG A O 1
ATOM 1442 N N . THR A 1 208 ? 14.223 15.747 -4.239 1.00 86.50 208 THR A N 1
ATOM 1443 C CA . THR A 1 208 ? 12.762 15.731 -4.343 1.00 86.50 208 THR A CA 1
ATOM 1444 C C . THR A 1 208 ? 12.269 14.370 -4.815 1.00 86.50 208 THR A C 1
ATOM 1446 O O . THR A 1 208 ? 11.385 13.830 -4.167 1.00 86.50 208 THR A O 1
ATOM 1449 N N . LEU A 1 209 ? 12.885 13.751 -5.831 1.00 85.44 209 LEU A N 1
ATOM 1450 C CA . LEU A 1 209 ? 12.509 12.402 -6.285 1.00 85.44 209 LEU A CA 1
ATOM 1451 C C . LEU A 1 209 ? 12.530 11.371 -5.144 1.00 85.44 209 LEU A C 1
ATOM 1453 O O . LEU A 1 209 ? 11.578 10.617 -4.990 1.00 85.44 209 LEU A O 1
ATOM 1457 N N . LEU A 1 210 ? 13.587 11.359 -4.321 1.00 83.69 210 LEU A N 1
ATOM 1458 C CA . LEU A 1 210 ? 13.682 10.448 -3.172 1.00 83.69 210 LEU A CA 1
ATOM 1459 C C . LEU A 1 210 ? 12.585 10.696 -2.128 1.00 83.69 210 LEU A C 1
ATOM 1461 O O . LEU A 1 210 ? 12.072 9.741 -1.555 1.00 83.69 210 LEU A O 1
ATOM 1465 N N . LEU A 1 211 ? 12.222 11.960 -1.889 1.00 84.62 211 LEU A N 1
ATOM 1466 C CA . LEU A 1 211 ? 11.125 12.307 -0.981 1.00 84.62 211 LEU A CA 1
ATOM 1467 C C . LEU A 1 211 ? 9.770 11.856 -1.541 1.00 84.62 211 LEU A C 1
ATOM 1469 O O . LEU A 1 211 ? 8.973 11.294 -0.798 1.00 84.62 211 LEU A O 1
ATOM 1473 N N . TRP A 1 212 ? 9.531 12.039 -2.842 1.00 89.56 212 TRP A N 1
ATOM 1474 C CA . TRP A 1 212 ? 8.307 11.576 -3.500 1.00 89.56 212 TRP A CA 1
ATOM 1475 C C . TRP A 1 212 ? 8.206 10.046 -3.526 1.00 89.56 212 TRP A C 1
ATOM 1477 O O . TRP A 1 212 ? 7.135 9.514 -3.255 1.00 89.56 212 TRP A O 1
ATOM 1487 N N . LEU A 1 213 ? 9.316 9.334 -3.769 1.00 85.81 213 LEU A N 1
ATOM 1488 C CA . LEU A 1 213 ? 9.343 7.866 -3.726 1.00 85.81 213 LEU A CA 1
ATOM 1489 C C . LEU A 1 213 ? 9.112 7.293 -2.319 1.00 85.81 213 LEU A C 1
ATOM 1491 O O . LEU A 1 213 ? 8.684 6.148 -2.190 1.00 85.81 213 LEU A O 1
ATOM 1495 N N . ALA A 1 214 ? 9.414 8.058 -1.268 1.00 79.62 214 ALA A N 1
ATOM 1496 C CA . ALA A 1 214 ? 9.205 7.621 0.109 1.00 79.62 214 ALA A CA 1
ATOM 1497 C C . ALA A 1 214 ? 7.722 7.644 0.523 1.00 79.62 214 ALA A C 1
ATOM 1499 O O . ALA A 1 214 ? 7.338 6.919 1.438 1.00 79.62 214 ALA A O 1
ATOM 1500 N N . ILE A 1 215 ? 6.887 8.453 -0.139 1.00 85.56 215 ILE A N 1
ATOM 1501 C CA . ILE A 1 215 ? 5.447 8.533 0.138 1.00 85.56 215 ILE A CA 1
ATOM 1502 C C . ILE A 1 215 ? 4.758 7.330 -0.514 1.00 85.56 215 ILE A C 1
ATOM 1504 O O . ILE A 1 215 ? 4.842 7.218 -1.733 1.00 85.56 215 ILE A O 1
ATOM 1508 N N . PRO A 1 216 ? 4.028 6.467 0.221 1.00 81.56 216 PRO A N 1
ATOM 1509 C CA . PRO A 1 216 ? 3.554 5.199 -0.313 1.00 81.56 216 PRO A CA 1
ATOM 1510 C C . PRO A 1 216 ? 2.832 5.255 -1.661 1.00 81.56 216 PRO A C 1
ATOM 1512 O O . PRO A 1 216 ? 3.342 4.731 -2.648 1.00 81.56 216 PRO A O 1
ATOM 1515 N N . ALA A 1 217 ? 1.714 5.975 -1.726 1.00 85.00 217 ALA A N 1
ATOM 1516 C CA . ALA A 1 217 ? 0.897 6.067 -2.934 1.00 85.00 217 ALA A CA 1
ATOM 1517 C C . ALA A 1 217 ? 1.639 6.700 -4.130 1.00 85.00 217 ALA A C 1
ATOM 1519 O O . ALA A 1 217 ? 1.481 6.275 -5.275 1.00 85.00 217 ALA A O 1
ATOM 1520 N N . ILE A 1 218 ? 2.474 7.710 -3.875 1.00 88.06 218 ILE A N 1
ATOM 1521 C CA . ILE A 1 218 ? 3.194 8.428 -4.936 1.00 88.06 218 ILE A CA 1
ATOM 1522 C C . ILE A 1 218 ? 4.414 7.622 -5.393 1.00 88.06 218 ILE A C 1
ATOM 1524 O O . ILE A 1 218 ? 4.690 7.514 -6.582 1.00 88.06 218 ILE A O 1
ATOM 1528 N N . GLY A 1 219 ? 5.126 6.999 -4.461 1.00 89.06 219 GLY A N 1
ATOM 1529 C CA . GLY A 1 219 ? 6.253 6.134 -4.766 1.00 89.06 219 GLY A CA 1
ATOM 1530 C C . GLY A 1 219 ? 5.842 4.920 -5.581 1.00 89.06 219 GLY A C 1
ATOM 1531 O O . GLY A 1 219 ? 6.509 4.616 -6.563 1.00 89.06 219 GLY A O 1
ATOM 1532 N N . ASP A 1 220 ? 4.718 4.281 -5.250 1.00 91.50 220 ASP A N 1
ATOM 1533 C CA . ASP A 1 220 ? 4.250 3.092 -5.971 1.00 91.50 220 ASP A CA 1
ATOM 1534 C C . ASP A 1 220 ? 3.824 3.436 -7.407 1.00 91.50 220 ASP A C 1
ATOM 1536 O O . ASP A 1 220 ? 4.165 2.714 -8.344 1.00 91.50 220 ASP A O 1
ATOM 1540 N N . THR A 1 221 ? 3.181 4.591 -7.615 1.00 92.06 221 THR A N 1
ATOM 1541 C CA . THR A 1 221 ? 2.833 5.072 -8.965 1.00 92.06 221 THR A CA 1
ATOM 1542 C C . THR A 1 221 ? 4.067 5.462 -9.783 1.00 92.06 221 THR A C 1
ATOM 1544 O O . THR A 1 221 ? 4.162 5.096 -10.956 1.00 92.06 221 THR A O 1
ATOM 1547 N N . LEU A 1 222 ? 5.053 6.135 -9.180 1.00 93.00 222 LEU A N 1
ATOM 1548 C CA . LEU A 1 222 ? 6.318 6.465 -9.847 1.00 93.00 222 LEU A CA 1
ATOM 1549 C C . LEU A 1 222 ? 7.148 5.217 -10.178 1.00 93.00 222 LEU A C 1
ATOM 1551 O O . LEU A 1 222 ? 7.736 5.145 -11.256 1.00 93.00 222 LEU A O 1
ATOM 1555 N N . LEU A 1 223 ? 7.190 4.227 -9.283 1.00 92.81 223 LEU A N 1
ATOM 1556 C CA . LEU A 1 223 ? 7.874 2.955 -9.518 1.00 92.81 223 LEU A CA 1
ATOM 1557 C C . LEU A 1 223 ? 7.177 2.140 -10.611 1.00 92.81 223 LEU A C 1
ATOM 1559 O O . LEU A 1 223 ? 7.860 1.584 -11.467 1.00 92.81 223 LEU A O 1
ATOM 1563 N N . ALA A 1 224 ? 5.842 2.120 -10.642 1.00 93.31 224 ALA A N 1
ATOM 1564 C CA . ALA A 1 224 ? 5.080 1.485 -11.716 1.00 93.31 224 ALA A CA 1
ATOM 1565 C C . ALA A 1 224 ? 5.330 2.164 -13.072 1.00 93.31 224 ALA A C 1
ATOM 1567 O O . ALA A 1 224 ? 5.536 1.487 -14.080 1.00 93.31 224 ALA A O 1
ATOM 1568 N N . LEU A 1 225 ? 5.389 3.500 -13.099 1.00 93.44 225 LEU A N 1
ATOM 1569 C CA . LEU A 1 225 ? 5.739 4.255 -14.301 1.00 93.44 225 LEU A CA 1
ATOM 1570 C C . LEU A 1 225 ? 7.171 3.947 -14.763 1.00 93.44 225 LEU A C 1
ATOM 1572 O O . LEU A 1 225 ? 7.403 3.730 -15.951 1.00 93.44 225 LEU A O 1
ATOM 1576 N N . ALA A 1 226 ? 8.126 3.884 -13.832 1.00 93.44 226 ALA A N 1
ATOM 1577 C CA . ALA A 1 226 ? 9.495 3.486 -14.134 1.00 93.44 226 ALA A CA 1
ATOM 1578 C C . ALA A 1 226 ? 9.551 2.052 -14.687 1.00 93.44 226 ALA A C 1
ATOM 1580 O O . ALA A 1 226 ? 10.195 1.827 -15.710 1.00 93.44 226 ALA A O 1
ATOM 1581 N N . ALA A 1 227 ? 8.823 1.105 -14.084 1.00 95.00 227 ALA A N 1
ATOM 1582 C CA . ALA A 1 227 ? 8.703 -0.260 -14.593 1.00 95.00 227 ALA A CA 1
ATOM 1583 C C . ALA A 1 227 ? 8.196 -0.269 -16.038 1.00 95.00 227 ALA A C 1
ATOM 1585 O O . ALA A 1 227 ? 8.814 -0.888 -16.900 1.00 95.00 227 ALA A O 1
ATOM 1586 N N . ALA A 1 228 ? 7.117 0.468 -16.317 1.00 93.81 228 ALA A N 1
ATOM 1587 C CA . ALA A 1 228 ? 6.554 0.582 -17.655 1.00 93.81 228 ALA A CA 1
ATOM 1588 C C . ALA A 1 228 ? 7.592 1.110 -18.656 1.00 93.81 228 ALA A C 1
ATOM 1590 O O . ALA A 1 228 ? 7.839 0.480 -19.682 1.00 93.81 228 ALA A O 1
ATOM 1591 N N . VAL A 1 229 ? 8.267 2.221 -18.351 1.00 94.38 229 VAL A N 1
ATOM 1592 C CA . VAL A 1 229 ? 9.288 2.793 -19.245 1.00 94.38 229 VAL A CA 1
ATOM 1593 C C . VAL A 1 229 ? 10.448 1.820 -19.476 1.00 94.38 229 VAL A C 1
ATOM 1595 O O . VAL A 1 229 ? 10.854 1.621 -20.622 1.00 94.38 229 VAL A O 1
ATOM 1598 N N . GLY A 1 230 ? 10.965 1.187 -18.421 1.00 92.75 230 GLY A N 1
ATOM 1599 C CA . GLY A 1 230 ? 12.093 0.263 -18.532 1.00 92.75 230 GLY A CA 1
ATOM 1600 C C . GLY A 1 230 ? 11.752 -1.020 -19.291 1.00 92.75 230 GLY A C 1
ATOM 1601 O O . GLY A 1 230 ? 12.497 -1.409 -20.190 1.00 92.75 230 GLY A O 1
ATOM 1602 N N . VAL A 1 231 ? 10.600 -1.638 -19.004 1.00 94.31 231 VAL A N 1
ATOM 1603 C CA . VAL A 1 231 ? 10.112 -2.826 -19.728 1.00 94.31 231 VAL A CA 1
ATOM 1604 C C . VAL A 1 231 ? 9.846 -2.488 -21.195 1.00 94.31 231 VAL A C 1
ATOM 1606 O O . VAL A 1 231 ? 10.305 -3.201 -22.087 1.00 94.31 231 VAL A O 1
ATOM 1609 N N . GLY A 1 232 ? 9.162 -1.374 -21.469 1.00 92.25 232 GLY A N 1
ATOM 1610 C CA . GLY A 1 232 ? 8.865 -0.928 -22.831 1.00 92.25 232 GLY A CA 1
ATOM 1611 C C . GLY A 1 232 ? 10.120 -0.625 -23.651 1.00 92.25 232 GLY A C 1
ATOM 1612 O O . GLY A 1 232 ? 10.224 -1.041 -24.807 1.00 92.25 232 GLY A O 1
ATOM 1613 N N . GLY A 1 233 ? 11.103 0.046 -23.044 1.00 91.50 233 GLY A N 1
ATOM 1614 C CA . GLY A 1 233 ? 12.416 0.271 -23.646 1.00 91.50 233 GLY A CA 1
ATOM 1615 C C . GLY A 1 233 ? 13.142 -1.035 -23.964 1.00 91.50 233 GLY A C 1
ATOM 1616 O O . GLY A 1 233 ? 13.622 -1.215 -25.085 1.00 91.50 233 GLY A O 1
ATOM 1617 N N . GLY A 1 234 ? 13.162 -1.971 -23.009 1.00 91.88 234 GLY A N 1
ATOM 1618 C CA . GLY A 1 234 ? 13.797 -3.281 -23.166 1.00 91.88 234 GLY A CA 1
ATOM 1619 C C . GLY A 1 234 ? 13.194 -4.101 -24.307 1.00 91.88 234 GLY A C 1
ATOM 1620 O O . GLY A 1 234 ? 13.918 -4.562 -25.190 1.00 91.88 234 GLY A O 1
ATOM 1621 N N . LEU A 1 235 ? 11.863 -4.217 -24.353 1.00 92.88 235 LEU A N 1
ATOM 1622 C CA . LEU A 1 235 ? 11.155 -4.940 -25.417 1.00 92.88 235 LEU A CA 1
ATOM 1623 C C . LEU A 1 235 ? 11.441 -4.351 -26.804 1.00 92.88 235 LEU A C 1
ATOM 1625 O O . LEU A 1 235 ? 11.618 -5.088 -27.777 1.00 92.88 235 LEU A O 1
ATOM 1629 N N . ARG A 1 236 ? 11.527 -3.021 -26.905 1.00 91.56 236 ARG A N 1
ATOM 1630 C CA . ARG A 1 236 ? 11.808 -2.344 -28.174 1.00 91.56 236 ARG A CA 1
ATOM 1631 C C . ARG A 1 236 ? 13.243 -2.572 -28.642 1.00 91.56 236 ARG A C 1
ATOM 1633 O O . ARG A 1 236 ? 13.434 -2.862 -29.821 1.00 91.56 236 ARG A O 1
ATOM 1640 N N . ALA A 1 237 ? 14.217 -2.494 -27.736 1.00 90.25 237 ALA A N 1
ATOM 1641 C CA . ALA A 1 237 ? 15.619 -2.766 -28.052 1.00 90.25 237 ALA A CA 1
ATOM 1642 C C . ALA A 1 237 ? 15.824 -4.208 -28.558 1.00 90.25 237 ALA A C 1
ATOM 1644 O O . ALA A 1 237 ? 16.500 -4.424 -29.568 1.00 90.25 237 ALA A O 1
ATOM 1645 N N . LEU A 1 238 ? 15.161 -5.185 -27.926 1.00 90.56 238 LEU A N 1
ATOM 1646 C CA . LEU A 1 238 ? 15.160 -6.580 -28.381 1.00 90.56 238 LEU A CA 1
ATOM 1647 C C . LEU A 1 238 ? 14.531 -6.734 -29.777 1.00 90.56 238 LEU A C 1
ATOM 1649 O O . LEU A 1 238 ? 15.049 -7.467 -30.620 1.00 90.56 238 LEU A O 1
ATOM 1653 N N . GLY A 1 239 ? 13.439 -6.012 -30.048 1.00 90.88 239 GLY A N 1
ATOM 1654 C CA . GLY A 1 239 ? 12.781 -6.014 -31.356 1.00 90.88 239 GLY A CA 1
ATOM 1655 C C . GLY A 1 239 ? 13.636 -5.411 -32.475 1.00 90.88 239 GLY A C 1
ATOM 1656 O O . GLY A 1 239 ? 13.608 -5.905 -33.604 1.00 90.88 239 GLY A O 1
ATOM 1657 N N . THR A 1 240 ? 14.417 -4.366 -32.181 1.00 89.19 240 THR A N 1
ATOM 1658 C CA . THR A 1 240 ? 15.324 -3.751 -33.161 1.00 89.19 240 THR A CA 1
ATOM 1659 C C . THR A 1 240 ? 16.539 -4.620 -33.467 1.00 89.19 240 THR A C 1
ATOM 1661 O O . THR A 1 240 ? 16.916 -4.708 -34.633 1.00 89.19 240 THR A O 1
ATOM 1664 N N . GLY A 1 241 ? 17.103 -5.317 -32.471 1.00 87.94 241 GLY A N 1
ATOM 1665 C CA . GLY A 1 241 ? 18.268 -6.190 -32.666 1.00 87.94 241 GLY A CA 1
ATOM 1666 C C . GLY A 1 241 ? 18.017 -7.296 -33.697 1.00 87.94 241 GLY A C 1
ATOM 1667 O O . GLY A 1 241 ? 18.784 -7.447 -34.645 1.00 87.94 241 GLY A O 1
ATOM 1668 N N . ARG A 1 242 ? 16.866 -7.975 -33.602 1.00 89.00 242 ARG A N 1
ATOM 1669 C CA . ARG A 1 242 ? 16.491 -9.062 -34.528 1.00 89.00 242 ARG A CA 1
ATOM 1670 C C . ARG A 1 242 ? 16.341 -8.613 -35.987 1.00 89.00 242 ARG A C 1
ATOM 1672 O O . ARG A 1 242 ? 16.580 -9.393 -36.902 1.00 89.00 242 ARG A O 1
ATOM 1679 N N . ARG A 1 243 ? 15.939 -7.359 -36.231 1.00 88.56 243 ARG A N 1
ATOM 1680 C CA . ARG A 1 243 ? 15.787 -6.828 -37.601 1.00 88.56 243 ARG A CA 1
ATOM 1681 C C . ARG A 1 243 ? 17.130 -6.526 -38.259 1.00 88.56 243 ARG A C 1
ATOM 1683 O O . ARG A 1 243 ? 17.231 -6.635 -39.479 1.00 88.56 243 ARG A O 1
ATOM 1690 N N . 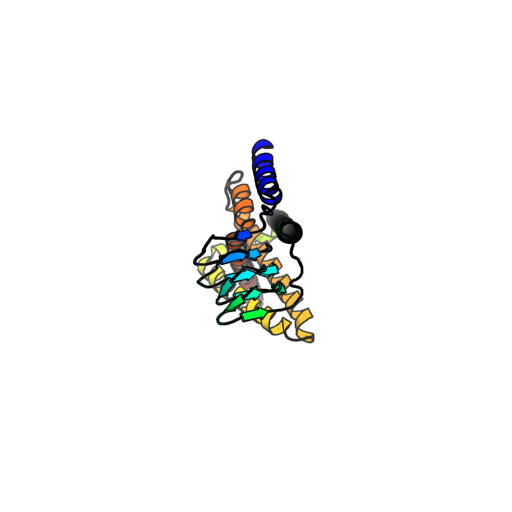SER A 1 244 ? 18.131 -6.139 -37.472 1.00 86.62 244 S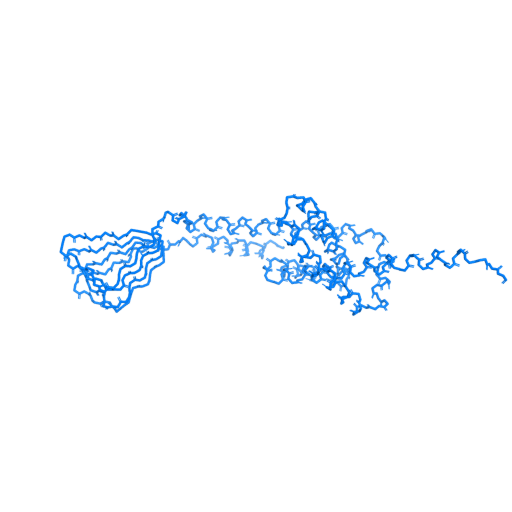ER A N 1
ATOM 1691 C CA . SER A 1 244 ? 19.480 -5.877 -37.977 1.00 86.62 244 SER A CA 1
ATOM 1692 C C . SER A 1 244 ? 20.164 -7.167 -38.427 1.00 86.62 244 SER A C 1
ATOM 1694 O O . SER A 1 244 ? 20.745 -7.192 -39.507 1.00 86.62 244 SER A O 1
ATOM 1696 N N . GLU A 1 245 ? 20.013 -8.256 -37.668 1.00 86.94 245 GLU A N 1
ATOM 1697 C CA . GLU A 1 245 ? 20.542 -9.577 -38.044 1.00 86.94 245 GLU A CA 1
ATOM 1698 C C . GLU A 1 245 ? 19.897 -10.106 -39.333 1.00 86.94 245 GLU A C 1
ATOM 1700 O O . GLU A 1 245 ? 20.598 -10.547 -40.240 1.00 86.94 245 GLU A O 1
ATOM 1705 N N . ALA A 1 246 ? 18.575 -9.959 -39.476 1.00 86.38 246 ALA A N 1
ATOM 1706 C CA . ALA A 1 246 ? 17.856 -10.392 -40.676 1.00 86.38 246 ALA A CA 1
ATOM 1707 C C . ALA A 1 246 ? 18.232 -9.609 -41.951 1.00 86.38 246 ALA A C 1
ATOM 1709 O O . ALA A 1 246 ? 18.087 -10.125 -43.055 1.00 86.38 246 ALA A O 1
ATOM 1710 N N . ARG A 1 247 ? 18.707 -8.358 -41.836 1.00 87.88 247 ARG A N 1
ATOM 1711 C CA . ARG A 1 247 ? 19.191 -7.591 -43.000 1.00 87.88 247 ARG A CA 1
ATOM 1712 C C . ARG A 1 247 ? 20.587 -8.004 -43.448 1.00 87.88 247 ARG A C 1
ATOM 1714 O O . ARG A 1 247 ? 20.914 -7.804 -44.612 1.00 87.88 247 ARG A O 1
ATOM 1721 N N . LEU A 1 248 ? 21.401 -8.543 -42.545 1.00 89.25 248 LEU A N 1
ATOM 1722 C CA . LEU A 1 248 ? 22.760 -8.985 -42.859 1.00 89.25 248 LEU A CA 1
ATOM 1723 C C . LEU A 1 248 ? 22.787 -10.376 -43.504 1.00 89.25 248 LEU A C 1
ATOM 1725 O O . LEU A 1 248 ? 23.755 -10.699 -44.182 1.00 89.25 248 LEU A O 1
ATOM 1729 N N . SER A 1 249 ? 21.733 -11.176 -43.330 1.00 87.81 249 SER A N 1
ATOM 1730 C CA . SER A 1 249 ? 21.619 -12.513 -43.920 1.00 87.81 249 SER A CA 1
ATOM 1731 C C . SER A 1 249 ? 21.039 -12.540 -45.337 1.00 87.81 249 SER A C 1
ATOM 1733 O O . SER A 1 249 ? 21.042 -13.598 -45.965 1.00 87.81 249 SER A O 1
ATOM 1735 N N . LEU A 1 250 ? 20.556 -11.413 -45.870 1.00 86.75 250 LEU A N 1
ATOM 1736 C CA . LEU A 1 250 ? 20.103 -11.355 -47.258 1.00 86.75 250 LEU A CA 1
ATOM 1737 C C . LEU A 1 250 ? 21.318 -11.232 -48.194 1.00 86.75 250 LEU A C 1
ATOM 1739 O O . LEU A 1 250 ? 22.097 -10.284 -48.045 1.00 86.75 250 LEU A O 1
ATOM 1743 N N . PRO A 1 251 ? 21.500 -12.165 -49.150 1.00 80.94 251 PRO A N 1
ATOM 1744 C CA . PRO A 1 251 ? 22.596 -12.092 -50.104 1.00 80.94 251 PRO A CA 1
ATOM 1745 C C . PRO A 1 251 ? 22.469 -10.795 -50.906 1.00 80.94 251 PRO A C 1
ATOM 1747 O O . PRO A 1 251 ? 21.392 -10.468 -51.407 1.00 80.94 251 PRO A O 1
ATOM 1750 N N . ARG A 1 252 ? 23.565 -10.035 -51.003 1.00 80.50 252 ARG A N 1
ATOM 1751 C CA . ARG A 1 252 ? 23.647 -8.900 -51.927 1.00 80.50 252 ARG A CA 1
ATOM 1752 C C . ARG A 1 252 ? 23.692 -9.476 -53.341 1.00 80.50 252 ARG A C 1
ATOM 1754 O O . ARG A 1 252 ? 24.740 -9.964 -53.754 1.00 80.50 252 ARG A O 1
ATOM 1761 N N . ILE A 1 253 ? 22.535 -9.493 -53.995 1.00 82.25 253 ILE A N 1
ATOM 1762 C CA . ILE A 1 253 ? 22.377 -9.787 -55.424 1.00 82.25 253 ILE A CA 1
ATOM 1763 C C . ILE A 1 253 ? 22.681 -8.511 -56.205 1.00 82.25 253 ILE A C 1
ATOM 1765 O O . ILE A 1 253 ? 22.227 -7.436 -55.745 1.00 82.25 253 ILE A O 1
#

Solvent-accessible surface area (backbone atoms only — not comparable to full-atom values): 13040 Å² total; per-residue (Å²): 131,61,70,65,54,49,50,52,54,47,50,54,46,49,64,67,64,59,65,80,81,87,63,66,46,69,40,51,70,93,43,75,43,62,63,44,80,42,76,63,38,42,36,37,34,29,11,36,32,74,33,48,31,42,29,37,52,17,34,40,35,30,29,48,69,6,33,43,19,39,34,36,29,35,33,36,50,82,44,72,37,81,72,30,42,83,39,83,54,78,46,70,48,70,55,86,54,75,82,60,44,69,64,57,44,46,48,51,52,50,47,52,52,51,52,49,46,51,51,53,50,50,46,51,49,52,11,48,59,52,50,73,41,77,82,49,61,63,38,51,53,54,27,72,77,40,52,69,59,25,35,52,54,5,39,53,50,45,53,51,47,51,53,48,30,59,58,26,55,77,35,86,79,23,39,66,55,21,51,52,51,50,51,52,47,49,51,13,25,30,47,16,44,24,64,51,54,78,77,41,56,89,71,65,43,59,56,51,48,55,55,46,50,62,39,66,76,56,16,53,53,52,45,50,50,19,21,8,39,17,40,14,25,50,55,49,40,58,57,52,54,57,54,55,56,60,61,70,71,54,79,90,124

Radius of gyration: 28.96 Å; Cα contacts (8 Å, |Δi|>4): 387; chains: 1; bounding box: 59×45×95 Å

Foldseek 3Di:
DPPVVCVVVVVLVVVLPPAPPQDAAEADDPDEDAEAAEEQYEHEFLYEHNHEHEYENYEYEFEQNGEHENYAYHQYYYHYYNNGYYYYDHHYNYDNPPCCRVNVVSCVVVVVLVVQLVVLVVLLVLLQVVLVDPPCPLLLVLCVVPVPQLLVQLLVVLVVLVVQLVVLVVDPVSPVVSVVSVVVLSQQLSQLSNSVVVVADDPPRVVVLSVQLSDVVSVVVSSSSSSSNSSSSVVRSVVVVVVVVVVVPDDPD